Protein AF-A0A9E0WS95-F1 (afdb_monomer)

Foldseek 3Di:
DDPPVPPDCVVVPVVPPPPDDDDDDDDDDDDDDDDDDDDDPDPDQPDDDPLLLVLLLLLCVLLPLLLVQQLLLVVVLVVCCVVPVVLSVLLCVLCVVCSDSVNSSVQCSSVSSVQDPSVLSNLSSCLSNDPLNVLVSVQVSCVSNVHDRDDRDDDPVSVVSVVVLCPDPSNVSCVVCVVVSVVSSVVVSVVSVVVSVVVSVVVVVVVVVVVVVVVVVVVVVPDDDD

Nearest PDB structures (foldseek):
  7uzh-assembly1_g  TM=3.101E-01  e=1.687E+00  Rattus norvegicus
  6vq6-assembly1_h  TM=3.112E-01  e=2.985E+00  Rattus norvegicus
  6wlw-assembly1_5  TM=3.062E-01  e=2.846E+00  Homo sapiens
  9brb-assembly1_m  TM=3.084E-01  e=3.282E+00  Rattus norvegicus

Solvent-accessible surface area (backbone atoms only — not comparable to full-atom values): 13253 Å² total; per-residue (Å²): 136,79,86,78,74,79,60,65,68,66,83,63,52,72,79,76,66,86,83,72,90,79,81,86,80,89,80,88,86,80,92,78,90,81,85,85,77,78,86,69,76,73,75,75,75,83,80,72,52,72,69,32,41,52,27,15,33,41,32,42,59,34,63,38,52,39,55,71,56,33,47,54,52,51,53,51,39,55,56,32,41,79,74,40,52,74,60,20,57,53,46,47,65,59,40,49,73,65,56,35,57,62,52,44,37,72,65,48,17,63,54,44,43,71,76,34,57,57,69,38,25,44,52,49,19,53,48,24,67,30,78,59,24,46,52,51,40,52,50,51,53,39,39,64,71,74,39,81,88,67,88,84,85,71,53,75,68,45,50,49,52,51,52,52,40,55,74,31,71,46,33,43,53,48,63,72,41,43,66,59,52,52,50,54,50,49,50,51,52,52,56,48,52,52,51,47,49,55,52,39,55,54,51,49,54,50,52,53,51,52,51,53,53,52,53,55,50,56,59,61,73,69,60,78,88,127

Radius of gyration: 24.2 Å; Cα contacts (8 Å, |Δi|>4): 143; chains: 1; bounding box: 51×58×88 Å

Mean predicted aligned error: 11.02 Å

Secondary structure (DSSP, 8-state):
--S-SSS-THHHHTTS----PPPPPP---------------PPPP----HHHHHHHHHHHHHTTHHHHHHHHHHHHHHHHHTT-HHHHHHHHHHHHTTS-HHHHHHHHHHHHHHHS-HHHHHHHHHHHHSHHHHHHHHHHHHHHTT---PPP---HHHHHHHHHHHHSHHHHHHHHHHHHHHHHHHHHHHHHHHHHHHHHHHHHHHHHHHHHHHHHHHHHHTSPP-

Sequence (226 aa):
MTIQKFLPPFLFACMLTAAQAQTPTASTATPAVFDTPTAASAPAAPTYTAEHLAAAERIVYAMALPERFILPSKAMIKLSEERDADNAALMETVFNSYLEKKYTADKLTPYFASRFDLGTCRQIATFWEGPVGKKLVKAQINILNGGEPKPIMYTRKEKAILKQFETSPAGQAMLAALPDIEETFADYTSDTQKKMREVFLRELERHLKSKAAASATSAASSAPAQ

Structure (mmCIF, N/CA/C/O backbone):
data_AF-A0A9E0WS95-F1
#
_entry.id   AF-A0A9E0WS95-F1
#
loop_
_atom_site.group_PDB
_atom_site.id
_atom_site.type_symbol
_atom_site.label_atom_id
_atom_site.label_alt_id
_atom_site.label_comp_id
_atom_site.label_asym_id
_atom_site.label_entity_id
_atom_site.label_seq_id
_atom_site.pdbx_PDB_ins_code
_atom_site.Cartn_x
_atom_site.Cartn_y
_atom_site.Cartn_z
_atom_site.occupancy
_atom_site.B_iso_or_equiv
_atom_site.auth_seq_id
_atom_site.auth_comp_id
_atom_site.auth_asym_id
_atom_site.auth_atom_id
_atom_site.pdbx_PDB_model_num
ATOM 1 N N . MET A 1 1 ? 10.453 4.815 31.784 1.00 34.00 1 MET A N 1
ATOM 2 C CA . MET A 1 1 ? 9.712 3.807 30.990 1.00 34.00 1 MET A CA 1
ATOM 3 C C . MET A 1 1 ? 9.901 4.118 29.513 1.00 34.00 1 MET A C 1
ATOM 5 O O . MET A 1 1 ? 9.309 5.061 29.006 1.00 34.00 1 MET A O 1
ATOM 9 N N . THR A 1 2 ? 10.806 3.393 28.864 1.00 30.81 2 THR A N 1
ATOM 10 C CA . THR A 1 2 ? 11.279 3.645 27.497 1.00 30.81 2 THR A CA 1
ATOM 11 C C . THR A 1 2 ? 10.272 3.083 26.490 1.00 30.81 2 THR A C 1
ATOM 13 O O . THR A 1 2 ? 10.007 1.882 26.480 1.00 30.81 2 THR A O 1
ATOM 16 N N . ILE A 1 3 ? 9.687 3.946 25.652 1.00 39.41 3 ILE A N 1
ATOM 17 C CA . ILE A 1 3 ? 8.662 3.630 24.629 1.00 39.41 3 ILE A CA 1
ATOM 18 C C . ILE A 1 3 ? 9.336 2.999 23.390 1.00 39.41 3 ILE A C 1
ATOM 20 O O . ILE A 1 3 ? 9.070 3.349 22.251 1.00 39.41 3 ILE A O 1
ATOM 24 N N . GLN A 1 4 ? 10.264 2.071 23.620 1.00 33.75 4 GLN A N 1
ATOM 25 C CA . GLN A 1 4 ? 10.969 1.317 22.578 1.00 33.75 4 GLN A CA 1
ATOM 26 C C . GLN A 1 4 ? 10.338 -0.074 22.365 1.00 33.75 4 GLN A C 1
ATOM 28 O O . GLN A 1 4 ? 10.835 -0.866 21.578 1.00 33.75 4 GLN A O 1
ATOM 33 N N . LYS A 1 5 ? 9.230 -0.370 23.065 1.00 35.25 5 LYS A N 1
ATOM 34 C CA . LYS A 1 5 ? 8.499 -1.651 23.024 1.00 35.25 5 LYS A CA 1
ATOM 35 C C . LYS A 1 5 ? 7.150 -1.605 22.286 1.00 35.25 5 LYS A C 1
ATOM 37 O O . LYS A 1 5 ? 6.449 -2.606 22.281 1.00 35.25 5 LYS A O 1
ATOM 42 N N . PHE A 1 6 ? 6.761 -0.462 21.712 1.00 44.03 6 PHE A N 1
ATOM 43 C CA . PHE A 1 6 ? 5.413 -0.267 21.144 1.00 44.03 6 PHE A CA 1
ATOM 44 C C . PHE A 1 6 ? 5.354 -0.203 19.611 1.00 44.03 6 PHE A C 1
ATOM 46 O O . PHE A 1 6 ? 4.269 -0.068 19.057 1.00 44.03 6 PHE A O 1
ATOM 53 N N . LEU A 1 7 ? 6.485 -0.365 18.919 1.00 36.44 7 LEU A N 1
ATOM 54 C CA . LEU A 1 7 ? 6.459 -0.966 17.588 1.00 36.44 7 LEU A CA 1
ATOM 55 C C . LEU A 1 7 ? 6.899 -2.421 17.757 1.00 36.44 7 LEU A C 1
ATOM 57 O O . LEU A 1 7 ? 7.987 -2.635 18.301 1.00 36.44 7 LEU A O 1
ATOM 61 N N . PRO A 1 8 ? 6.109 -3.419 17.327 1.00 31.50 8 PRO A N 1
ATOM 62 C CA . PRO A 1 8 ? 6.639 -4.766 17.227 1.00 31.50 8 PRO A CA 1
ATOM 63 C C . PRO A 1 8 ? 7.890 -4.713 16.328 1.00 31.50 8 PRO A C 1
ATOM 65 O O . PRO A 1 8 ? 7.830 -4.111 15.250 1.00 31.50 8 PRO A O 1
ATOM 68 N N . PRO A 1 9 ? 9.023 -5.321 16.733 1.00 41.22 9 PRO A N 1
ATOM 69 C CA . PRO A 1 9 ? 10.254 -5.358 15.933 1.00 41.22 9 PRO A CA 1
ATOM 70 C C . PRO A 1 9 ? 10.049 -5.971 14.533 1.00 41.22 9 PRO A C 1
ATOM 72 O O . PRO A 1 9 ? 10.890 -5.801 13.655 1.00 41.22 9 PRO A O 1
ATOM 75 N N . PHE A 1 10 ? 8.896 -6.602 14.294 1.00 39.00 10 PHE A N 1
ATOM 76 C CA . PHE A 1 10 ? 8.454 -7.119 13.002 1.00 39.00 10 PHE A CA 1
ATOM 77 C C . PHE A 1 10 ? 8.290 -6.057 11.904 1.00 39.00 10 PHE A C 1
ATOM 79 O O . PHE A 1 10 ? 8.658 -6.333 10.768 1.00 39.00 10 PHE A O 1
ATOM 86 N N . LEU A 1 11 ? 7.849 -4.828 12.214 1.00 42.62 11 LEU A N 1
ATOM 87 C CA . LEU A 1 11 ? 7.709 -3.783 11.181 1.00 42.62 11 LEU A CA 1
ATOM 88 C C . LEU A 1 11 ? 9.058 -3.238 10.681 1.00 42.62 11 LEU A C 1
ATOM 90 O O . LEU A 1 11 ? 9.112 -2.603 9.631 1.00 42.62 11 LEU A O 1
ATOM 94 N N . PHE A 1 12 ? 10.144 -3.477 11.423 1.00 42.06 12 PHE A N 1
ATOM 95 C CA . PHE A 1 12 ? 11.493 -3.040 11.055 1.00 42.06 12 PHE A CA 1
ATOM 96 C C . PHE A 1 12 ? 12.351 -4.183 10.491 1.00 42.06 12 PHE A C 1
ATOM 98 O O . PHE A 1 12 ? 13.241 -3.936 9.681 1.00 42.06 12 PHE A O 1
ATOM 105 N N . ALA A 1 13 ? 12.077 -5.434 10.877 1.00 32.94 13 ALA A N 1
ATOM 106 C CA . ALA A 1 13 ? 12.892 -6.581 10.486 1.00 32.94 13 ALA A CA 1
ATOM 107 C C . ALA A 1 13 ? 12.687 -7.024 9.025 1.00 32.94 13 ALA A C 1
ATOM 109 O O . ALA A 1 13 ? 13.647 -7.458 8.404 1.00 32.94 13 ALA A O 1
ATOM 110 N N . CYS A 1 14 ? 11.501 -6.873 8.426 1.00 35.28 14 CYS A N 1
ATOM 111 C CA . CYS A 1 14 ? 11.269 -7.359 7.054 1.00 35.28 14 CYS A CA 1
ATOM 112 C C . CYS A 1 14 ? 11.891 -6.487 5.945 1.00 35.28 14 CYS A C 1
ATOM 114 O O . CYS A 1 14 ? 12.016 -6.945 4.814 1.00 35.28 14 CYS A O 1
ATOM 116 N N . MET A 1 15 ? 12.326 -5.258 6.243 1.00 37.84 15 MET A N 1
ATOM 117 C CA . MET A 1 15 ? 12.954 -4.372 5.246 1.00 37.84 15 MET A CA 1
ATOM 118 C C . MET A 1 15 ? 14.465 -4.593 5.083 1.00 37.84 15 MET A C 1
ATOM 120 O O . MET A 1 15 ? 15.040 -4.097 4.118 1.00 37.84 15 MET A O 1
ATOM 124 N N . LEU A 1 16 ? 15.124 -5.319 5.998 1.00 36.88 16 LEU A N 1
ATOM 125 C CA . LEU A 1 16 ? 16.589 -5.454 5.997 1.00 36.88 16 LEU A CA 1
ATOM 126 C C . LEU A 1 16 ? 17.102 -6.870 5.685 1.00 36.88 16 LEU A C 1
ATOM 128 O O . LEU A 1 16 ? 18.311 -7.075 5.624 1.00 36.88 16 LEU A O 1
ATOM 132 N N . THR A 1 17 ? 16.213 -7.833 5.433 1.00 32.56 17 THR A N 1
ATOM 133 C CA . THR A 1 17 ? 16.576 -9.250 5.215 1.00 32.56 17 THR A CA 1
ATOM 134 C C . THR A 1 17 ? 16.262 -9.769 3.809 1.00 32.56 17 THR A C 1
ATOM 136 O O . THR A 1 17 ? 16.210 -10.974 3.599 1.00 32.56 17 THR A O 1
ATOM 139 N N . ALA A 1 18 ? 16.097 -8.893 2.814 1.00 34.94 18 ALA A N 1
ATOM 140 C CA . ALA A 1 18 ? 15.897 -9.290 1.411 1.00 34.94 18 ALA A CA 1
ATOM 141 C C . ALA A 1 18 ? 17.209 -9.350 0.595 1.00 34.94 18 ALA A C 1
ATOM 143 O O . ALA A 1 18 ? 17.214 -9.116 -0.611 1.00 34.94 18 ALA A O 1
ATOM 144 N N . ALA A 1 19 ? 18.339 -9.648 1.246 1.00 37.78 19 ALA A N 1
ATOM 145 C CA . ALA A 1 19 ? 19.638 -9.817 0.593 1.00 37.78 19 ALA A CA 1
ATOM 146 C C . ALA A 1 19 ? 20.402 -11.036 1.136 1.00 37.78 19 ALA A C 1
ATOM 148 O O . ALA A 1 19 ? 21.581 -10.948 1.460 1.00 37.78 19 ALA A O 1
ATOM 149 N N . GLN A 1 20 ? 19.743 -12.192 1.232 1.00 35.66 20 GLN A N 1
ATOM 150 C CA . GLN A 1 20 ? 20.443 -13.477 1.268 1.00 35.66 20 GLN A CA 1
ATOM 151 C C . GLN A 1 20 ? 19.762 -14.459 0.319 1.00 35.66 20 GLN A C 1
ATOM 153 O O . GLN A 1 20 ? 18.613 -14.851 0.499 1.00 35.66 20 GLN A O 1
ATOM 158 N N . ALA A 1 21 ? 20.503 -14.810 -0.730 1.00 37.69 21 ALA A N 1
ATOM 159 C CA . ALA A 1 21 ? 20.167 -15.844 -1.687 1.00 37.69 21 ALA A CA 1
ATOM 160 C C . ALA A 1 21 ? 19.967 -17.186 -0.967 1.00 37.69 21 ALA A C 1
ATOM 162 O O . ALA A 1 21 ? 20.874 -17.662 -0.286 1.00 37.69 21 ALA A O 1
ATOM 163 N N . GLN A 1 22 ? 18.798 -17.801 -1.141 1.00 35.94 22 GLN A N 1
ATOM 164 C CA . GLN A 1 22 ? 18.574 -19.198 -0.783 1.00 35.94 22 GLN A CA 1
ATOM 165 C C . GLN A 1 22 ? 18.702 -20.057 -2.041 1.00 35.94 22 GLN A C 1
ATOM 167 O O . GLN A 1 22 ? 17.974 -19.891 -3.019 1.00 35.94 22 GLN A O 1
ATOM 172 N N . THR A 1 23 ? 19.676 -20.958 -2.009 1.00 31.28 23 THR A N 1
ATOM 173 C CA . THR A 1 23 ? 19.853 -22.064 -2.947 1.00 31.28 23 THR A CA 1
ATOM 174 C C . THR A 1 23 ? 18.792 -23.142 -2.683 1.00 31.28 23 THR A C 1
ATOM 176 O O . THR A 1 23 ? 18.595 -23.521 -1.528 1.00 31.28 23 THR A O 1
ATOM 179 N N . PRO A 1 24 ? 18.110 -23.675 -3.712 1.00 37.25 24 PRO A N 1
ATOM 180 C CA . PRO A 1 24 ? 17.146 -24.753 -3.526 1.00 37.25 24 PRO A CA 1
ATOM 181 C C . PRO A 1 24 ? 17.854 -26.110 -3.407 1.00 37.25 24 PRO A C 1
ATOM 183 O O . PRO A 1 24 ? 18.588 -26.525 -4.304 1.00 37.25 24 PRO A O 1
ATOM 186 N N . THR A 1 25 ? 17.600 -26.829 -2.314 1.00 32.88 25 THR A N 1
ATOM 187 C CA . THR A 1 25 ? 17.869 -28.266 -2.194 1.00 32.88 25 THR A CA 1
ATOM 188 C C . THR A 1 25 ? 16.681 -29.057 -2.739 1.00 32.88 25 THR A C 1
ATOM 190 O O . THR A 1 25 ? 15.539 -28.887 -2.316 1.00 32.88 25 THR A O 1
ATOM 193 N N . ALA A 1 26 ? 16.967 -29.921 -3.711 1.00 39.03 26 ALA A N 1
ATOM 194 C CA . ALA A 1 26 ? 16.016 -30.844 -4.314 1.00 39.03 26 ALA A CA 1
ATOM 195 C C . ALA A 1 26 ? 15.538 -31.894 -3.295 1.00 39.03 26 ALA A C 1
ATOM 197 O O . ALA A 1 26 ? 16.349 -32.463 -2.564 1.00 39.03 26 ALA A O 1
ATOM 198 N N . SER A 1 27 ? 14.233 -32.176 -3.284 1.00 42.84 27 SER A N 1
ATOM 199 C CA . SER A 1 27 ? 13.644 -33.294 -2.544 1.00 42.84 27 SER A CA 1
ATOM 200 C C . SER A 1 27 ? 12.950 -34.245 -3.519 1.00 42.84 27 SER A C 1
ATOM 202 O O . SER A 1 27 ? 12.175 -33.828 -4.381 1.00 42.84 27 SER A O 1
ATOM 204 N N . THR A 1 28 ? 13.314 -35.518 -3.413 1.00 36.56 28 THR A N 1
ATOM 205 C CA . THR A 1 28 ? 12.984 -36.622 -4.316 1.00 36.56 28 THR A CA 1
ATOM 206 C C . THR A 1 28 ? 11.544 -37.099 -4.110 1.00 36.56 28 THR A C 1
ATOM 208 O O . THR A 1 28 ? 11.141 -37.413 -2.992 1.00 36.56 28 THR A O 1
ATOM 211 N N . ALA A 1 29 ? 10.775 -37.187 -5.198 1.00 36.84 29 ALA A N 1
ATOM 212 C CA . ALA A 1 29 ? 9.405 -37.695 -5.211 1.00 36.84 29 ALA A CA 1
ATOM 213 C C . ALA A 1 29 ? 9.347 -39.233 -5.134 1.00 36.84 29 ALA A C 1
ATOM 215 O O . ALA A 1 29 ? 10.149 -39.926 -5.756 1.00 36.84 29 ALA A O 1
ATOM 216 N N . THR A 1 30 ? 8.338 -39.756 -4.431 1.00 38.56 30 THR A N 1
ATOM 217 C CA . THR A 1 30 ? 7.886 -41.160 -4.491 1.00 38.56 30 THR A CA 1
ATOM 218 C C . THR A 1 30 ? 6.412 -41.158 -4.919 1.00 38.56 30 THR A C 1
ATOM 220 O O . THR A 1 30 ? 5.663 -40.332 -4.392 1.00 38.56 30 THR A O 1
ATOM 223 N N . PRO A 1 31 ? 5.956 -42.018 -5.851 1.00 47.62 31 PRO A N 1
ATOM 224 C CA . PRO A 1 31 ? 4.563 -42.033 -6.273 1.00 47.62 31 PRO A CA 1
ATOM 225 C C . PRO A 1 31 ? 3.745 -42.992 -5.400 1.00 47.62 31 PRO A C 1
ATOM 227 O O . PRO A 1 31 ? 4.131 -44.143 -5.200 1.00 47.62 31 PRO A O 1
ATOM 230 N N . ALA A 1 32 ? 2.581 -42.543 -4.938 1.00 37.84 32 ALA A N 1
ATOM 231 C CA . ALA A 1 32 ? 1.529 -43.420 -4.445 1.00 37.84 32 ALA A CA 1
ATOM 232 C C . ALA A 1 32 ? 0.198 -43.002 -5.081 1.00 37.84 32 ALA A C 1
ATOM 234 O O . ALA A 1 32 ? -0.260 -41.871 -4.932 1.00 37.84 32 ALA A O 1
ATOM 235 N N . VAL A 1 33 ? -0.376 -43.935 -5.834 1.00 45.06 33 VAL A N 1
ATOM 236 C CA . VAL A 1 33 ? -1.758 -43.938 -6.318 1.00 45.06 33 VAL A CA 1
ATOM 237 C C . VAL A 1 33 ? -2.635 -44.420 -5.163 1.00 45.06 33 VAL A C 1
ATOM 239 O O . VAL A 1 33 ? -2.268 -45.424 -4.565 1.00 45.06 33 VAL A O 1
ATOM 242 N N . PHE A 1 34 ? -3.747 -43.742 -4.858 1.00 36.59 34 PHE A N 1
ATOM 243 C CA . PHE A 1 34 ? -5.079 -44.349 -4.678 1.00 36.59 34 PHE A CA 1
ATOM 244 C C . PHE A 1 34 ? -6.149 -43.308 -4.285 1.00 36.59 34 PHE A C 1
ATOM 246 O O . PHE A 1 34 ? -5.921 -42.434 -3.456 1.00 36.59 34 PHE A O 1
ATOM 253 N N . ASP A 1 35 ? -7.308 -43.499 -4.917 1.00 35.72 35 ASP A N 1
ATOM 254 C CA . ASP A 1 35 ? -8.683 -43.091 -4.610 1.00 35.72 35 ASP A CA 1
ATOM 255 C C . ASP A 1 35 ? -9.122 -41.619 -4.526 1.00 35.72 35 ASP A C 1
ATOM 257 O O . ASP A 1 35 ? -8.664 -40.779 -3.757 1.00 35.72 35 ASP A O 1
ATOM 261 N N . THR A 1 36 ? -10.140 -41.364 -5.347 1.00 44.91 36 THR A N 1
ATOM 262 C CA . THR A 1 36 ? -10.935 -40.148 -5.483 1.00 44.91 36 T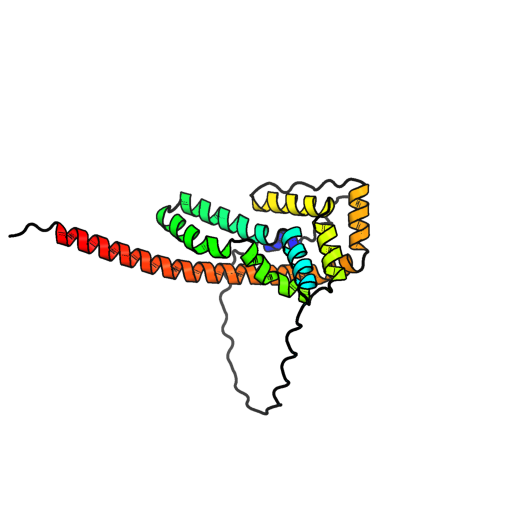HR A CA 1
ATOM 263 C C . THR A 1 36 ? -11.826 -39.936 -4.258 1.00 44.91 36 THR A C 1
ATOM 265 O O . THR A 1 36 ? -12.474 -40.873 -3.792 1.00 44.91 36 THR A O 1
ATOM 268 N N . PRO A 1 37 ? -12.024 -38.673 -3.856 1.00 41.03 37 PRO A N 1
ATOM 269 C CA . PRO A 1 37 ? -13.376 -38.225 -3.568 1.00 41.03 37 PRO A CA 1
ATOM 270 C C . PRO A 1 37 ? -13.717 -36.987 -4.397 1.00 41.03 37 PRO A C 1
ATOM 272 O O . PRO A 1 37 ? -12.988 -35.999 -4.430 1.00 41.03 37 PRO A O 1
ATOM 275 N N . THR A 1 38 ? -14.849 -37.107 -5.083 1.00 39.00 38 THR A N 1
ATOM 276 C CA . THR A 1 38 ? -15.840 -36.078 -5.406 1.00 39.00 38 THR A CA 1
ATOM 277 C C . THR A 1 38 ? -15.385 -34.636 -5.190 1.00 39.00 38 THR A C 1
ATOM 279 O O . THR A 1 38 ? -15.222 -34.190 -4.056 1.00 39.00 38 THR A O 1
ATOM 282 N N . ALA A 1 39 ? -15.268 -33.892 -6.294 1.00 42.50 39 ALA A N 1
ATOM 283 C CA . ALA A 1 39 ? -15.116 -32.445 -6.300 1.00 42.50 39 ALA A CA 1
ATOM 284 C C . ALA A 1 39 ? -16.232 -31.801 -5.462 1.00 42.50 39 ALA A C 1
ATOM 286 O O . ALA A 1 39 ? -17.347 -31.582 -5.936 1.00 42.50 39 ALA A O 1
ATOM 287 N N . ALA A 1 40 ? -15.928 -31.517 -4.196 1.00 40.78 40 ALA A N 1
ATOM 288 C CA . ALA A 1 40 ? -16.680 -30.564 -3.413 1.00 40.78 40 ALA A CA 1
ATOM 289 C C . ALA A 1 40 ? -16.616 -29.250 -4.189 1.00 40.78 40 ALA A C 1
ATOM 291 O O . ALA A 1 40 ? -15.523 -28.739 -4.448 1.00 40.78 40 ALA A O 1
ATOM 292 N N . SER A 1 41 ? -17.775 -28.752 -4.626 1.00 42.06 41 SER A N 1
ATOM 293 C CA . SER A 1 41 ? -17.898 -27.408 -5.175 1.00 42.06 41 SER A CA 1
ATOM 294 C C . SER A 1 41 ? -17.100 -26.466 -4.290 1.00 42.06 41 SER A C 1
ATOM 296 O O . SER A 1 41 ? -17.393 -26.342 -3.099 1.00 42.06 41 SER A O 1
ATOM 298 N N . ALA A 1 42 ? -16.070 -25.847 -4.870 1.00 44.75 42 ALA A N 1
ATOM 299 C CA . ALA A 1 42 ? -15.352 -24.771 -4.219 1.00 44.75 42 ALA A CA 1
ATOM 300 C C . ALA A 1 42 ? -16.402 -23.801 -3.652 1.00 44.75 42 ALA A C 1
ATOM 302 O O . ALA A 1 42 ? -17.335 -23.452 -4.388 1.00 44.75 42 ALA A O 1
ATOM 303 N N . PRO A 1 43 ? -16.324 -23.421 -2.364 1.00 43.88 43 PRO A N 1
ATOM 304 C CA . PRO A 1 43 ? -17.253 -22.452 -1.808 1.00 43.88 43 PRO A CA 1
ATOM 305 C C . PRO A 1 43 ? -17.230 -21.228 -2.719 1.00 43.88 43 PRO A C 1
ATOM 307 O O . PRO A 1 43 ? -16.156 -20.706 -3.030 1.00 43.88 43 PRO A O 1
ATOM 310 N N . ALA A 1 44 ? -18.407 -20.841 -3.218 1.00 51.25 44 ALA A N 1
ATOM 311 C CA . ALA A 1 44 ? -18.555 -19.675 -4.073 1.00 51.25 44 ALA A CA 1
ATOM 312 C C . ALA A 1 44 ? -17.809 -18.513 -3.416 1.00 51.25 44 ALA A C 1
ATOM 314 O O . ALA A 1 44 ? -18.014 -18.250 -2.227 1.00 51.25 44 ALA A O 1
ATOM 315 N N . ALA A 1 45 ? -16.898 -17.883 -4.166 1.00 57.12 45 ALA A N 1
ATOM 316 C CA . ALA A 1 45 ? -16.086 -16.797 -3.645 1.00 57.12 45 ALA A CA 1
ATOM 317 C C . ALA A 1 45 ? -17.013 -15.790 -2.940 1.00 57.12 45 ALA A C 1
ATOM 319 O O . ALA A 1 45 ? -18.010 -15.376 -3.548 1.00 57.12 45 ALA A O 1
ATOM 320 N N . PRO A 1 46 ? -16.752 -15.438 -1.667 1.00 62.50 46 PRO A N 1
ATOM 321 C CA . PRO A 1 46 ? -17.599 -14.509 -0.935 1.00 62.50 46 PRO A CA 1
ATOM 322 C C . PRO A 1 46 ? -17.738 -13.231 -1.759 1.00 62.50 46 PRO A C 1
ATOM 324 O O . PRO A 1 46 ? -16.766 -12.533 -2.041 1.00 62.50 46 PRO A O 1
ATOM 327 N N . THR A 1 47 ? -18.956 -12.969 -2.226 1.00 82.50 47 THR A N 1
ATOM 328 C CA . THR A 1 47 ? -19.235 -11.790 -3.041 1.00 82.50 47 THR A CA 1
ATOM 329 C C . THR A 1 47 ? -19.409 -10.619 -2.084 1.00 82.50 47 THR A C 1
ATOM 331 O O . THR A 1 47 ? -20.453 -10.470 -1.454 1.00 82.50 47 THR A O 1
ATOM 334 N N . TYR A 1 48 ? -18.354 -9.826 -1.909 1.00 92.44 48 TYR A N 1
ATOM 335 C CA . TYR A 1 48 ? -18.384 -8.644 -1.050 1.00 92.44 48 TYR A CA 1
ATOM 336 C C . TYR A 1 48 ? -19.254 -7.545 -1.663 1.00 92.44 48 TYR A C 1
ATOM 338 O O . TYR A 1 48 ? -19.245 -7.329 -2.876 1.00 92.44 48 TYR A O 1
ATOM 346 N N . THR A 1 49 ? -19.987 -6.812 -0.824 1.00 96.06 49 THR A N 1
ATOM 347 C CA . THR A 1 49 ? -20.718 -5.627 -1.286 1.00 96.06 49 THR A CA 1
ATOM 348 C C . THR A 1 49 ? -19.733 -4.530 -1.698 1.00 96.06 49 THR A C 1
ATOM 350 O O . THR A 1 49 ? -18.618 -4.449 -1.177 1.00 96.06 49 THR A O 1
ATOM 353 N N . ALA A 1 50 ? -20.152 -3.634 -2.596 1.00 96.38 50 ALA A N 1
ATOM 354 C CA . ALA A 1 50 ? -19.328 -2.490 -2.998 1.00 96.38 50 ALA A CA 1
ATOM 355 C C . ALA A 1 50 ? -18.911 -1.619 -1.796 1.00 96.38 50 ALA A C 1
ATOM 357 O O . ALA A 1 50 ? -17.797 -1.110 -1.742 1.00 96.38 50 ALA A O 1
ATOM 358 N N . GLU A 1 51 ? -19.788 -1.495 -0.798 1.00 97.38 51 GLU A N 1
ATOM 359 C CA . GLU A 1 51 ? -19.526 -0.757 0.439 1.00 97.38 51 GLU A CA 1
ATOM 360 C C . GLU A 1 51 ? -18.442 -1.422 1.302 1.00 97.38 51 GLU A C 1
ATOM 362 O O . GLU A 1 51 ? -17.613 -0.731 1.897 1.00 97.38 51 GLU A O 1
ATOM 367 N N . HIS A 1 52 ? -18.418 -2.758 1.351 1.00 98.06 52 HIS A N 1
ATOM 368 C CA . HIS A 1 52 ? -17.394 -3.518 2.069 1.00 98.06 52 HIS A CA 1
ATOM 369 C C . HIS A 1 52 ? -16.039 -3.423 1.375 1.00 98.06 52 HIS A C 1
ATOM 371 O O . HIS A 1 52 ? -15.049 -3.113 2.036 1.00 98.06 52 HIS A O 1
ATOM 377 N N . LEU A 1 53 ? -16.006 -3.569 0.049 1.00 97.75 53 LEU A N 1
ATOM 378 C CA . LEU A 1 53 ? -14.786 -3.366 -0.734 1.00 97.75 53 LEU A CA 1
ATOM 379 C C . LEU A 1 53 ? -14.247 -1.940 -0.577 1.00 97.75 53 LEU A C 1
ATOM 381 O O . LEU A 1 53 ? -13.064 -1.774 -0.306 1.00 97.75 53 LEU A O 1
ATOM 385 N N . ALA A 1 54 ? -15.105 -0.919 -0.630 1.00 98.12 54 ALA A N 1
ATOM 386 C CA . ALA A 1 54 ? -14.689 0.466 -0.411 1.00 98.12 54 ALA A CA 1
ATOM 387 C C . ALA A 1 54 ? -14.141 0.697 1.010 1.00 98.12 54 ALA A C 1
ATOM 389 O O . ALA A 1 54 ? -13.173 1.433 1.202 1.00 98.12 54 ALA A O 1
ATOM 390 N N . ALA A 1 55 ? -14.732 0.069 2.033 1.00 98.31 55 ALA A N 1
ATOM 391 C CA . ALA A 1 55 ? -14.219 0.154 3.399 1.00 98.31 55 ALA A CA 1
ATOM 392 C C . ALA A 1 55 ? -12.862 -0.553 3.559 1.00 98.31 55 ALA A C 1
ATOM 394 O O . ALA A 1 55 ? -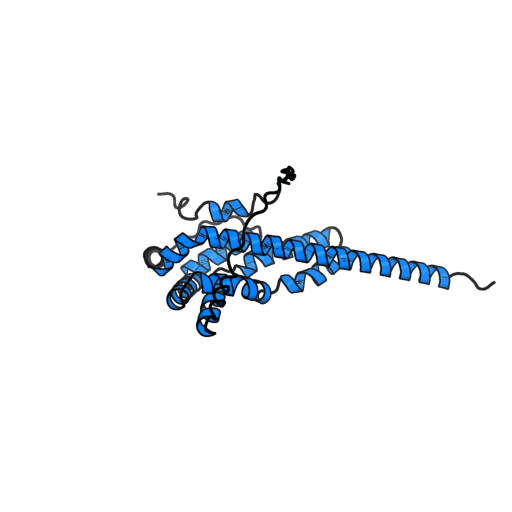11.992 -0.035 4.256 1.00 98.31 55 ALA A O 1
ATOM 395 N N . ALA A 1 56 ? -12.669 -1.703 2.913 1.00 98.44 56 ALA A N 1
ATOM 396 C CA . ALA A 1 56 ? -11.404 -2.433 2.899 1.00 98.44 56 ALA A CA 1
ATOM 397 C C . ALA A 1 56 ? -10.308 -1.668 2.134 1.00 98.44 56 ALA A C 1
ATOM 399 O O . ALA A 1 56 ? -9.192 -1.525 2.631 1.00 98.44 56 ALA A O 1
ATOM 400 N N . GLU A 1 57 ? -10.640 -1.090 0.980 1.00 98.50 57 GLU A N 1
ATOM 401 C CA . GLU A 1 57 ? -9.741 -0.251 0.181 1.00 98.50 57 GLU A CA 1
ATOM 402 C C . GLU A 1 57 ? -9.251 0.965 0.981 1.00 98.50 57 GLU A C 1
ATOM 404 O O . GLU A 1 57 ? -8.065 1.306 0.963 1.00 98.50 57 GLU A O 1
ATOM 409 N N . ARG A 1 58 ? -10.135 1.583 1.777 1.00 98.44 58 ARG A N 1
ATOM 410 C CA . ARG A 1 58 ? -9.742 2.667 2.687 1.00 98.44 58 ARG A CA 1
ATOM 411 C C . ARG A 1 58 ? -8.673 2.244 3.686 1.00 98.44 58 ARG A C 1
ATOM 413 O O . ARG A 1 58 ? -7.803 3.055 3.973 1.00 98.44 58 ARG A O 1
ATOM 420 N N . ILE A 1 59 ? -8.683 1.006 4.188 1.00 98.38 59 ILE A N 1
ATOM 421 C CA . ILE A 1 59 ? -7.610 0.510 5.068 1.00 98.38 59 ILE A CA 1
ATOM 422 C C . ILE A 1 59 ? -6.282 0.482 4.310 1.00 98.38 59 ILE A C 1
ATOM 424 O O . ILE A 1 59 ? -5.287 1.003 4.815 1.00 98.38 59 ILE A O 1
ATOM 428 N N . VAL A 1 60 ? -6.277 -0.065 3.086 1.00 98.25 60 VAL A N 1
ATOM 429 C CA . VAL A 1 60 ? -5.076 -0.160 2.238 1.00 98.25 60 VAL A CA 1
ATOM 430 C C . VAL A 1 60 ? -4.429 1.213 2.054 1.00 98.25 60 VAL A C 1
ATOM 432 O O . VAL A 1 60 ? -3.219 1.364 2.250 1.00 98.25 60 VAL A O 1
ATOM 435 N N . TYR A 1 61 ? -5.235 2.229 1.736 1.00 98.25 61 TYR A N 1
ATOM 436 C CA . TYR A 1 61 ? -4.748 3.599 1.588 1.00 98.25 61 TYR A CA 1
ATOM 437 C C . TYR A 1 61 ? -4.382 4.262 2.914 1.00 98.25 61 TYR A C 1
ATOM 439 O O . TYR A 1 61 ? -3.351 4.928 2.998 1.00 98.25 61 TYR A O 1
ATOM 447 N N . ALA A 1 62 ? -5.188 4.085 3.959 1.00 97.56 62 ALA A N 1
ATOM 448 C CA . ALA A 1 62 ? -4.951 4.715 5.252 1.00 97.56 62 ALA A CA 1
ATOM 449 C C . ALA A 1 62 ? -3.679 4.193 5.932 1.00 97.56 62 ALA A C 1
ATOM 451 O O . ALA A 1 62 ? -3.039 4.940 6.662 1.00 97.56 62 ALA A O 1
ATOM 452 N N . MET A 1 63 ? -3.286 2.946 5.663 1.00 97.00 63 MET A N 1
ATOM 453 C CA . MET A 1 63 ? -2.017 2.357 6.106 1.00 97.00 63 MET A CA 1
ATOM 454 C C . MET A 1 63 ? -0.836 2.663 5.174 1.00 97.00 63 MET A C 1
ATOM 456 O O . MET A 1 63 ? 0.277 2.216 5.442 1.00 97.00 63 MET A O 1
ATOM 460 N N . ALA A 1 64 ? -1.065 3.400 4.083 1.00 97.12 64 ALA A N 1
ATOM 461 C CA . ALA A 1 64 ? -0.065 3.723 3.068 1.00 97.12 64 ALA A CA 1
ATOM 462 C C . ALA A 1 64 ? 0.669 2.489 2.504 1.00 97.12 64 ALA A C 1
ATOM 464 O O . ALA A 1 64 ? 1.868 2.535 2.212 1.00 97.12 64 ALA A O 1
ATOM 465 N N . LEU A 1 65 ? -0.043 1.363 2.349 1.00 96.38 65 LEU A N 1
ATOM 466 C CA . LEU A 1 65 ? 0.533 0.150 1.759 1.00 96.38 65 LEU A CA 1
ATOM 467 C C . LEU A 1 65 ? 1.036 0.371 0.322 1.00 96.38 65 LEU A C 1
ATOM 469 O O . LEU A 1 65 ? 2.116 -0.129 0.005 1.00 96.38 65 LEU A O 1
ATOM 473 N N . PRO A 1 66 ? 0.357 1.158 -0.540 1.00 97.12 66 PRO A N 1
ATOM 474 C CA . PRO A 1 66 ? 0.917 1.504 -1.840 1.00 97.12 66 PRO A CA 1
ATOM 475 C C . PRO A 1 66 ? 2.262 2.228 -1.731 1.00 97.12 66 PRO A C 1
ATOM 477 O O . PRO A 1 66 ? 3.213 1.865 -2.415 1.00 97.12 66 PRO A O 1
ATOM 480 N N . GLU A 1 67 ? 2.394 3.217 -0.845 1.00 96.75 67 GLU A N 1
ATOM 481 C CA . GLU A 1 67 ? 3.637 3.971 -0.654 1.00 96.75 67 GLU A CA 1
ATOM 482 C C . GLU A 1 67 ? 4.787 3.085 -0.162 1.00 96.75 67 GLU A C 1
ATOM 484 O O . GLU A 1 67 ? 5.926 3.287 -0.589 1.00 96.75 67 GLU A O 1
ATOM 489 N N . ARG A 1 68 ? 4.495 2.074 0.669 1.00 94.38 68 ARG A N 1
ATOM 490 C CA . ARG A 1 68 ? 5.482 1.075 1.118 1.00 94.38 68 ARG A CA 1
ATOM 491 C C . ARG A 1 68 ? 6.128 0.312 -0.038 1.00 94.38 68 ARG A C 1
ATOM 493 O O . ARG A 1 68 ? 7.276 -0.097 0.094 1.00 94.38 68 ARG A O 1
ATOM 500 N N . PHE A 1 69 ? 5.419 0.141 -1.151 1.00 94.75 69 PHE A N 1
ATOM 501 C CA . PHE A 1 69 ? 5.941 -0.506 -2.355 1.00 94.75 69 PHE A CA 1
ATOM 502 C C . PHE A 1 69 ? 6.505 0.499 -3.372 1.00 94.75 69 PHE A C 1
ATOM 504 O O . PHE A 1 69 ? 7.576 0.296 -3.950 1.00 94.75 69 PHE A O 1
ATOM 511 N N . ILE A 1 70 ? 5.795 1.610 -3.578 1.00 95.56 70 ILE A N 1
ATOM 512 C CA . ILE A 1 70 ? 6.103 2.593 -4.617 1.00 95.56 70 ILE A CA 1
ATOM 513 C C . ILE A 1 70 ? 7.390 3.356 -4.306 1.00 95.56 70 ILE A C 1
ATOM 515 O O . ILE A 1 70 ? 8.213 3.538 -5.203 1.00 95.56 70 ILE A O 1
ATOM 519 N N . LEU A 1 71 ? 7.582 3.813 -3.063 1.00 94.38 71 LEU A N 1
ATOM 520 C CA . LEU A 1 71 ? 8.718 4.676 -2.725 1.00 94.38 71 LEU A CA 1
ATOM 521 C C . LEU A 1 71 ? 10.072 3.966 -2.903 1.00 94.38 71 LEU A C 1
ATOM 523 O O . LEU A 1 71 ? 10.912 4.523 -3.614 1.00 94.38 71 LEU A O 1
ATOM 527 N N . PRO A 1 72 ? 10.290 2.739 -2.381 1.00 92.31 72 PRO A N 1
ATOM 528 C CA . PRO A 1 72 ? 11.539 2.017 -2.630 1.00 92.31 72 PRO A CA 1
ATOM 529 C C . PRO A 1 72 ? 11.779 1.742 -4.118 1.00 92.31 72 PRO A C 1
ATOM 531 O O . PRO A 1 72 ? 12.897 1.895 -4.606 1.00 92.31 72 PRO A O 1
ATOM 534 N N . SER A 1 73 ? 10.723 1.399 -4.863 1.00 93.06 73 SER A N 1
ATOM 535 C CA . SER A 1 73 ? 10.821 1.123 -6.301 1.00 93.06 73 SER A CA 1
ATOM 536 C C . SER A 1 73 ? 11.237 2.365 -7.096 1.00 93.06 73 SER A C 1
ATOM 538 O O . SER A 1 73 ? 12.113 2.284 -7.953 1.00 93.06 73 SER A O 1
ATOM 540 N N . LYS A 1 74 ? 10.678 3.540 -6.771 1.00 93.88 74 LYS A N 1
ATOM 541 C CA . LYS A 1 74 ? 11.086 4.815 -7.382 1.00 93.88 74 LYS A CA 1
ATOM 542 C C . LYS A 1 74 ? 12.515 5.209 -7.016 1.00 93.88 74 LYS A C 1
ATOM 544 O O . LYS A 1 74 ? 13.244 5.691 -7.877 1.00 93.88 74 LYS A O 1
ATOM 549 N N . ALA A 1 75 ? 12.933 4.981 -5.772 1.00 92.12 75 ALA A N 1
ATOM 550 C CA . ALA A 1 75 ? 14.317 5.217 -5.366 1.00 92.12 75 ALA A CA 1
ATOM 551 C C . ALA A 1 75 ? 15.300 4.333 -6.157 1.00 92.12 75 ALA A C 1
ATOM 553 O O . ALA A 1 75 ? 16.359 4.802 -6.565 1.00 92.12 75 ALA A O 1
ATOM 554 N N . MET A 1 76 ? 14.925 3.080 -6.435 1.00 90.56 76 MET A N 1
ATOM 555 C CA . MET A 1 76 ? 15.721 2.163 -7.254 1.00 90.56 76 MET A CA 1
ATOM 556 C C . MET A 1 76 ? 15.811 2.599 -8.726 1.00 90.56 76 MET A C 1
ATOM 558 O O . MET A 1 76 ? 16.890 2.515 -9.314 1.00 90.56 76 MET A O 1
ATOM 562 N N . ILE A 1 77 ? 14.710 3.081 -9.318 1.00 92.25 77 ILE A N 1
ATOM 563 C CA . ILE A 1 77 ? 14.713 3.642 -10.681 1.00 92.25 77 ILE A CA 1
ATOM 564 C C . ILE A 1 77 ? 15.658 4.844 -10.741 1.00 92.25 77 ILE A C 1
ATOM 566 O O . ILE A 1 77 ? 16.566 4.856 -11.565 1.00 92.25 77 ILE A O 1
ATOM 570 N N . LYS A 1 78 ? 15.535 5.787 -9.799 1.00 92.62 78 LYS A N 1
ATOM 571 C CA . LYS A 1 78 ? 16.418 6.958 -9.717 1.00 92.62 78 LYS A CA 1
ATOM 572 C C . LYS A 1 78 ? 17.898 6.573 -9.585 1.00 92.62 78 LYS A C 1
ATOM 574 O O . LYS A 1 78 ? 18.749 7.135 -10.260 1.00 92.62 78 LYS A O 1
ATOM 579 N N . LEU A 1 79 ? 18.216 5.576 -8.757 1.00 90.31 79 LEU A N 1
ATOM 580 C CA . LEU A 1 79 ? 19.586 5.059 -8.649 1.00 90.31 79 LEU A CA 1
ATOM 581 C C . LEU A 1 79 ? 20.072 4.423 -9.963 1.00 90.31 79 LEU A C 1
ATOM 583 O O . LEU A 1 79 ? 21.267 4.432 -10.253 1.00 90.31 79 LEU A O 1
ATOM 587 N N . SER A 1 80 ? 19.162 3.847 -10.747 1.00 90.56 80 SER A N 1
ATOM 588 C CA . SER A 1 80 ? 19.486 3.294 -12.061 1.00 90.56 80 SER A CA 1
ATOM 589 C C . SER A 1 80 ? 19.766 4.405 -13.073 1.00 90.56 80 SER A C 1
ATOM 591 O O . SER A 1 80 ? 20.689 4.244 -13.860 1.00 90.56 80 SER A O 1
ATOM 593 N N . GLU A 1 81 ? 19.067 5.546 -13.019 1.00 92.94 81 GLU A N 1
ATOM 594 C CA . GLU A 1 81 ? 19.334 6.710 -13.890 1.00 92.94 81 GLU A CA 1
ATOM 595 C C . GLU A 1 81 ? 20.771 7.220 -13.740 1.00 92.94 81 GLU A C 1
ATOM 597 O O . GLU A 1 81 ? 21.423 7.549 -14.728 1.00 92.94 81 GLU A O 1
ATOM 602 N N . GLU A 1 82 ? 21.292 7.228 -12.510 1.00 92.06 82 GLU A N 1
ATOM 603 C CA . GLU A 1 82 ? 22.667 7.645 -12.205 1.00 92.06 82 GLU A CA 1
ATOM 604 C C . GLU A 1 82 ? 23.728 6.678 -12.763 1.00 92.06 82 GLU A C 1
ATOM 606 O O . GLU A 1 82 ? 24.888 7.059 -12.923 1.00 92.06 82 GLU A O 1
ATOM 611 N N . ARG A 1 83 ? 23.354 5.422 -13.042 1.00 92.06 83 ARG A N 1
ATOM 612 C CA . ARG A 1 83 ? 24.273 4.353 -13.472 1.00 92.06 83 ARG A CA 1
ATOM 613 C C . ARG A 1 83 ? 24.162 4.023 -14.957 1.00 92.06 83 ARG A C 1
ATOM 615 O O . ARG A 1 83 ? 25.175 3.737 -15.587 1.00 92.06 83 ARG A O 1
ATOM 622 N N . ASP A 1 84 ? 22.944 4.014 -15.484 1.00 91.56 84 ASP A N 1
ATOM 623 C CA . ASP A 1 84 ? 22.599 3.623 -16.848 1.00 91.56 84 ASP A CA 1
ATOM 624 C C . ASP A 1 84 ? 21.260 4.264 -17.249 1.00 91.56 84 ASP A C 1
ATOM 626 O O . ASP A 1 84 ? 20.180 3.701 -17.047 1.00 91.56 84 ASP A O 1
ATOM 630 N N . ALA A 1 85 ? 21.340 5.474 -17.806 1.00 91.06 85 ALA A N 1
ATOM 631 C CA . ALA A 1 85 ? 20.172 6.275 -18.162 1.00 91.06 85 ALA A CA 1
ATOM 632 C C . ALA A 1 85 ? 19.266 5.598 -19.209 1.00 91.06 85 ALA A C 1
ATOM 634 O O . ALA A 1 85 ? 18.041 5.688 -19.113 1.00 91.06 85 ALA A O 1
ATOM 635 N N . ASP A 1 86 ? 19.849 4.880 -20.175 1.00 86.50 86 ASP A N 1
ATOM 636 C CA . ASP A 1 86 ? 19.102 4.191 -21.233 1.00 86.50 86 ASP A CA 1
ATOM 637 C C . ASP A 1 86 ? 18.240 3.063 -20.650 1.00 86.50 86 ASP A C 1
ATOM 639 O O . ASP A 1 86 ? 17.057 2.933 -20.980 1.00 86.50 86 ASP A O 1
ATOM 643 N N . ASN A 1 87 ? 18.817 2.255 -19.756 1.00 87.75 87 ASN A N 1
ATOM 644 C CA . ASN A 1 87 ? 18.078 1.185 -19.091 1.00 87.75 87 ASN A CA 1
ATOM 645 C C . ASN A 1 87 ? 17.107 1.718 -18.032 1.00 87.75 87 ASN A C 1
ATOM 647 O O . ASN A 1 87 ? 16.050 1.118 -17.830 1.00 87.75 87 ASN A O 1
ATOM 651 N N . ALA A 1 88 ? 17.422 2.838 -17.382 1.00 92.00 88 ALA A N 1
ATOM 652 C CA . ALA A 1 88 ? 16.538 3.465 -16.409 1.00 92.00 88 ALA A CA 1
ATOM 653 C C . ALA A 1 88 ? 15.243 3.986 -17.046 1.00 92.00 88 ALA A C 1
ATOM 655 O O . ALA A 1 88 ? 14.168 3.712 -16.518 1.00 92.00 88 ALA A O 1
ATOM 656 N N . ALA A 1 89 ? 15.320 4.629 -18.216 1.00 93.06 89 ALA A N 1
ATOM 657 C CA . ALA A 1 89 ? 14.136 5.077 -18.954 1.00 93.06 89 ALA A CA 1
ATOM 658 C C . ALA A 1 89 ? 13.220 3.901 -19.349 1.00 93.06 89 ALA A C 1
ATOM 660 O O . ALA A 1 89 ? 11.989 3.973 -19.246 1.00 93.06 89 ALA A O 1
ATOM 661 N N . LEU A 1 90 ? 13.818 2.777 -19.759 1.00 92.19 90 LEU A N 1
ATOM 662 C CA . LEU A 1 90 ? 13.073 1.552 -20.042 1.00 92.19 90 LEU A CA 1
ATOM 663 C C . LEU A 1 90 ? 12.444 0.964 -18.770 1.00 92.19 90 LEU A C 1
ATOM 665 O O . LEU A 1 90 ? 11.278 0.564 -18.781 1.00 92.19 90 LEU A O 1
ATOM 669 N N . MET A 1 91 ? 13.202 0.924 -17.671 1.00 92.19 91 MET A N 1
ATOM 670 C CA . MET A 1 91 ? 12.729 0.438 -16.378 1.00 92.19 91 MET A CA 1
ATOM 671 C C . MET A 1 91 ? 11.548 1.267 -15.883 1.00 92.19 91 MET A C 1
ATOM 673 O O . MET A 1 91 ? 10.522 0.692 -15.536 1.00 92.19 91 MET A O 1
ATOM 677 N N . GLU A 1 92 ? 11.651 2.596 -15.915 1.00 93.62 92 GLU A N 1
ATOM 678 C CA . GLU A 1 92 ? 10.575 3.511 -15.539 1.00 93.62 92 GLU A CA 1
ATOM 679 C C . GLU A 1 92 ? 9.302 3.241 -16.350 1.00 93.62 92 GLU A C 1
ATOM 681 O O . GLU A 1 92 ? 8.223 3.067 -15.778 1.00 93.62 92 GLU A O 1
ATOM 686 N N . THR A 1 93 ? 9.437 3.118 -17.673 1.00 93.56 93 THR A N 1
ATOM 687 C CA . THR A 1 93 ? 8.315 2.836 -18.579 1.00 93.56 93 THR A CA 1
ATOM 688 C C . THR A 1 93 ? 7.589 1.545 -18.200 1.00 93.56 93 THR A C 1
ATOM 690 O O . THR A 1 93 ? 6.363 1.528 -18.088 1.00 93.56 93 THR A O 1
ATOM 693 N N . VAL A 1 94 ? 8.332 0.460 -17.960 1.00 92.12 94 VAL A N 1
ATOM 694 C CA . VAL A 1 94 ? 7.748 -0.836 -17.581 1.00 92.12 94 VAL A CA 1
ATOM 695 C C . VAL A 1 94 ? 7.130 -0.771 -16.184 1.00 92.12 94 VAL A C 1
ATOM 697 O O . VAL A 1 94 ? 6.035 -1.287 -15.947 1.00 92.12 94 VAL A O 1
ATOM 700 N N . PHE A 1 95 ? 7.832 -0.141 -15.246 1.00 94.44 95 PHE A N 1
ATOM 701 C CA . PHE A 1 95 ? 7.516 -0.213 -13.828 1.00 94.44 95 PHE A CA 1
ATOM 702 C C . PHE A 1 95 ? 6.309 0.651 -13.479 1.00 94.44 95 PHE A C 1
ATOM 704 O O . PHE A 1 95 ? 5.518 0.249 -12.630 1.00 94.44 95 PHE A O 1
ATOM 711 N N . ASN A 1 96 ? 6.114 1.789 -14.152 1.00 93.31 96 ASN A N 1
ATOM 712 C CA . ASN A 1 96 ? 5.061 2.753 -13.826 1.00 93.31 96 ASN A CA 1
ATOM 713 C C . ASN A 1 96 ? 3.655 2.138 -13.745 1.00 93.31 96 ASN A C 1
ATOM 715 O O . ASN A 1 96 ? 2.909 2.494 -12.837 1.00 93.31 96 ASN A O 1
ATOM 719 N N . SER A 1 97 ? 3.334 1.155 -14.593 1.00 91.75 97 SER A N 1
ATOM 720 C CA . SER A 1 97 ? 2.042 0.445 -14.553 1.00 91.75 97 SER A CA 1
ATOM 721 C C . SER A 1 97 ? 1.789 -0.334 -13.249 1.00 91.75 97 SER A C 1
ATOM 723 O O . SER A 1 97 ? 0.649 -0.493 -12.820 1.00 91.75 97 SER A O 1
ATOM 725 N N . TYR A 1 98 ? 2.852 -0.788 -12.581 1.00 93.00 98 TYR A N 1
ATOM 726 C CA . TYR A 1 98 ? 2.801 -1.503 -11.302 1.00 93.00 98 TYR A CA 1
ATOM 727 C C . TYR A 1 98 ? 2.932 -0.563 -10.098 1.00 93.00 98 TYR A C 1
ATOM 729 O O . TYR A 1 98 ? 2.562 -0.922 -8.980 1.00 93.00 98 TYR A O 1
ATOM 737 N N . LEU A 1 99 ? 3.464 0.643 -10.317 1.00 94.12 99 LEU A N 1
ATOM 738 C CA . LEU A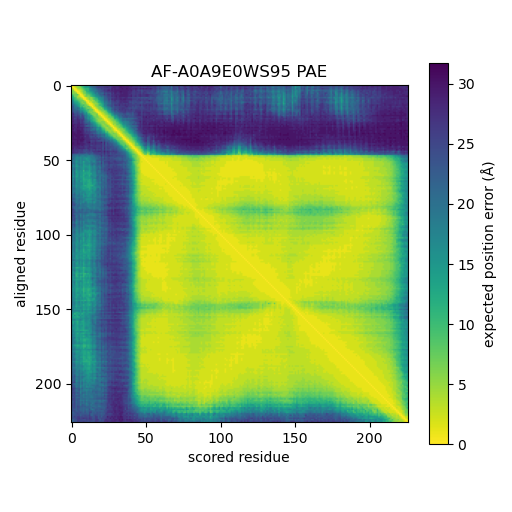 1 99 ? 3.675 1.663 -9.287 1.00 94.12 99 LEU A CA 1
ATOM 739 C C . LEU A 1 99 ? 2.473 2.605 -9.126 1.00 94.12 99 LEU A C 1
ATOM 741 O O . LEU A 1 99 ? 2.565 3.638 -8.457 1.00 94.12 99 LEU A O 1
ATOM 745 N N . GLU A 1 100 ? 1.328 2.251 -9.704 1.00 94.81 100 GLU A N 1
ATOM 746 C CA . GLU A 1 100 ? 0.073 2.937 -9.450 1.00 94.81 100 GLU A CA 1
ATOM 747 C C . GLU A 1 100 ? -0.504 2.538 -8.091 1.00 94.81 100 GLU A C 1
ATOM 749 O O . GLU A 1 100 ? -0.574 1.363 -7.716 1.00 94.81 100 GLU A O 1
ATOM 754 N N . LYS A 1 101 ? -1.012 3.528 -7.349 1.00 95.88 101 LYS A N 1
ATOM 755 C CA . LYS A 1 101 ? -1.668 3.257 -6.064 1.00 95.88 101 LYS A CA 1
ATOM 756 C C . LYS A 1 101 ? -2.863 2.319 -6.221 1.00 95.88 101 LYS A C 1
ATOM 758 O O . LYS A 1 101 ? -3.101 1.478 -5.356 1.00 95.88 101 LYS A O 1
ATOM 763 N N . LYS A 1 102 ? -3.599 2.470 -7.326 1.00 95.50 102 LYS A N 1
ATOM 764 C CA . LYS A 1 102 ? -4.752 1.638 -7.661 1.00 95.50 102 LYS A CA 1
ATOM 765 C C . LYS A 1 102 ? -4.356 0.184 -7.912 1.00 95.50 102 LYS A C 1
ATOM 767 O O . LYS A 1 102 ? -5.034 -0.699 -7.407 1.00 95.50 102 LYS A O 1
ATOM 772 N N . TYR A 1 103 ? -3.225 -0.066 -8.575 1.00 95.38 103 TYR A N 1
ATOM 773 C CA . TYR A 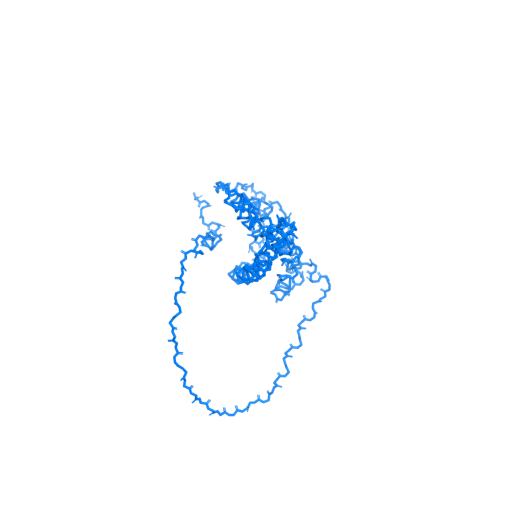1 103 ? -2.729 -1.426 -8.798 1.00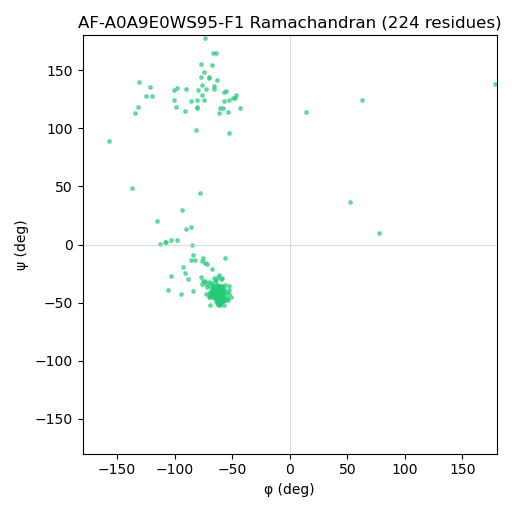 95.38 103 TYR A CA 1
ATOM 774 C C . TYR A 1 103 ? -2.522 -2.179 -7.473 1.00 95.38 103 TYR A C 1
ATOM 776 O O . TYR A 1 103 ? -3.026 -3.288 -7.306 1.00 95.38 103 TYR A O 1
ATOM 784 N N . THR A 1 104 ? -1.859 -1.549 -6.494 1.00 94.44 104 THR A N 1
ATOM 785 C CA . THR A 1 104 ? -1.708 -2.131 -5.145 1.00 94.44 104 THR A CA 1
ATOM 786 C C . THR A 1 104 ? -3.065 -2.332 -4.458 1.00 94.44 104 THR A C 1
ATOM 788 O O . THR A 1 104 ? -3.321 -3.385 -3.874 1.00 94.44 104 THR A O 1
ATOM 791 N N . ALA A 1 105 ? -3.950 -1.334 -4.532 1.00 96.06 105 ALA A N 1
ATOM 792 C CA . ALA A 1 105 ? -5.261 -1.384 -3.891 1.00 96.06 105 ALA A CA 1
ATOM 793 C C . ALA A 1 105 ? -6.146 -2.510 -4.435 1.00 96.06 105 ALA A C 1
ATOM 795 O O . ALA A 1 105 ? -6.706 -3.270 -3.646 1.00 96.06 105 ALA A O 1
ATOM 796 N N . ASP A 1 106 ? -6.203 -2.689 -5.754 1.00 95.50 106 ASP A N 1
ATOM 797 C CA . ASP A 1 106 ? -6.996 -3.739 -6.397 1.00 95.50 106 ASP A CA 1
ATOM 798 C C . ASP A 1 106 ? -6.524 -5.151 -5.975 1.00 95.50 106 ASP A C 1
ATOM 800 O O . ASP A 1 106 ? -7.316 -6.094 -5.964 1.00 95.50 106 ASP A O 1
ATOM 804 N N . LYS A 1 107 ? -5.246 -5.314 -5.589 1.00 94.62 107 LYS A N 1
ATOM 805 C CA . LYS A 1 107 ? -4.689 -6.591 -5.103 1.00 94.62 107 LYS A CA 1
ATOM 806 C C . LYS A 1 107 ? -4.932 -6.847 -3.622 1.00 94.62 107 LYS A C 1
ATOM 808 O O . LYS A 1 107 ? -5.220 -7.980 -3.251 1.00 94.62 107 LYS A O 1
ATOM 813 N N . LEU A 1 108 ? -4.819 -5.821 -2.782 1.00 96.69 108 LEU A N 1
ATOM 814 C CA . LEU A 1 108 ? -4.898 -5.988 -1.328 1.00 96.69 108 LEU A CA 1
ATOM 815 C C . LEU A 1 108 ? -6.324 -5.835 -0.781 1.00 96.69 108 LEU A C 1
ATOM 817 O O . LEU A 1 108 ? -6.644 -6.400 0.261 1.00 96.69 108 LEU A O 1
ATOM 821 N N . THR A 1 109 ? -7.207 -5.117 -1.478 1.00 97.69 109 THR A N 1
ATOM 822 C CA . THR A 1 109 ? -8.593 -4.890 -1.028 1.00 97.69 109 THR A CA 1
ATOM 823 C C . THR A 1 109 ? -9.371 -6.190 -0.782 1.00 97.69 109 THR A C 1
ATOM 825 O O . THR A 1 109 ? -9.972 -6.304 0.290 1.00 97.69 109 THR A O 1
ATOM 828 N N . PRO A 1 110 ? -9.347 -7.199 -1.682 1.00 96.62 110 PRO A N 1
ATOM 829 C CA . PRO A 1 110 ? -10.053 -8.459 -1.443 1.00 96.62 110 PRO A CA 1
ATOM 830 C C . PRO A 1 110 ? -9.565 -9.183 -0.186 1.00 96.62 110 PRO A C 1
ATOM 832 O O . PRO A 1 110 ? -10.369 -9.753 0.546 1.00 96.62 110 PRO A O 1
ATOM 835 N N . TYR A 1 111 ? -8.263 -9.108 0.101 1.00 96.44 111 TYR A N 1
ATOM 836 C CA . TYR A 1 111 ? -7.694 -9.680 1.315 1.00 96.44 111 TYR A CA 1
ATOM 837 C C . TYR A 1 111 ? -8.288 -9.011 2.565 1.00 96.44 111 TYR A C 1
ATOM 839 O O . TYR A 1 111 ? -8.851 -9.704 3.413 1.00 96.44 111 TYR A O 1
ATOM 847 N N . PHE A 1 112 ? -8.279 -7.676 2.655 1.00 97.81 112 PHE A N 1
ATOM 848 C CA . PHE A 1 112 ? -8.856 -6.971 3.808 1.00 97.81 112 PHE A CA 1
ATOM 849 C C . PHE A 1 112 ? -10.364 -7.221 3.957 1.00 97.81 112 PHE A C 1
ATOM 851 O O . PHE A 1 112 ? -10.836 -7.411 5.077 1.00 97.81 112 PHE A O 1
ATOM 858 N N . ALA A 1 113 ? -11.107 -7.287 2.848 1.00 97.75 113 ALA A N 1
ATOM 859 C CA . ALA A 1 113 ? -12.529 -7.635 2.867 1.00 97.75 113 ALA A CA 1
ATOM 860 C C . ALA A 1 113 ? -12.775 -9.081 3.342 1.00 97.75 113 ALA A C 1
ATOM 862 O O . ALA A 1 113 ? -13.784 -9.358 3.987 1.00 97.75 113 ALA A O 1
ATOM 863 N N . SER A 1 114 ? -11.842 -10.001 3.076 1.00 96.75 114 SER A N 1
ATOM 864 C CA . SER A 1 114 ? -11.916 -11.390 3.548 1.00 96.75 114 SER A CA 1
ATOM 865 C C . SER A 1 114 ? -11.559 -11.580 5.015 1.00 96.75 114 SER A C 1
ATOM 867 O O . SER A 1 114 ? -12.055 -12.511 5.648 1.00 96.75 114 SER A O 1
ATOM 869 N N . ARG A 1 115 ? -10.713 -10.703 5.563 1.00 97.06 115 ARG A N 1
ATOM 870 C CA . ARG A 1 115 ? -10.243 -10.796 6.949 1.00 97.06 115 ARG A CA 1
ATOM 871 C C . ARG A 1 115 ? -11.147 -10.086 7.943 1.00 97.06 115 ARG A C 1
ATOM 873 O O . ARG A 1 115 ? -11.219 -10.503 9.095 1.00 97.06 115 ARG A O 1
ATOM 880 N N . PHE A 1 116 ? -11.832 -9.032 7.515 1.00 97.69 116 PHE A N 1
ATOM 881 C CA . PHE A 1 116 ? -12.605 -8.174 8.403 1.00 97.69 116 PHE A CA 1
ATOM 882 C C . PHE A 1 116 ? -14.007 -7.952 7.854 1.00 97.69 116 PHE A C 1
ATOM 884 O O . PHE A 1 116 ? -14.180 -7.722 6.661 1.00 97.69 116 PHE A O 1
ATOM 891 N N . ASP A 1 117 ? -15.012 -7.955 8.727 1.00 97.56 117 ASP A N 1
ATOM 892 C CA . ASP A 1 117 ? -16.353 -7.509 8.355 1.00 97.56 117 ASP A CA 1
ATOM 893 C C . ASP A 1 117 ? -16.381 -5.995 8.051 1.00 97.56 117 ASP A C 1
ATOM 895 O O . ASP A 1 117 ? -15.475 -5.243 8.423 1.00 97.56 117 ASP A O 1
ATOM 899 N N . LEU A 1 118 ? -17.453 -5.525 7.404 1.00 97.62 118 LEU A N 1
ATOM 900 C CA . LEU A 1 118 ? -17.633 -4.118 7.026 1.00 97.62 118 LEU A CA 1
ATOM 901 C C . LEU A 1 118 ? -17.463 -3.136 8.204 1.00 97.62 118 LEU A C 1
ATOM 903 O O . LEU A 1 118 ? -16.857 -2.072 8.046 1.00 97.62 118 LEU A O 1
ATOM 907 N N . GLY A 1 119 ? -18.018 -3.458 9.375 1.00 98.06 119 GLY A N 1
ATOM 908 C CA . GLY A 1 119 ? -17.949 -2.607 10.562 1.00 98.06 119 GLY A CA 1
ATOM 909 C C . GLY A 1 119 ? -16.525 -2.512 11.104 1.00 98.06 119 GLY A C 1
ATOM 910 O O . GLY A 1 119 ? -16.052 -1.416 11.419 1.00 98.06 119 GLY A O 1
ATOM 911 N N . THR A 1 120 ? -15.823 -3.641 11.138 1.00 98.38 120 THR A N 1
ATOM 912 C CA . THR A 1 120 ? -14.411 -3.722 11.510 1.00 98.38 120 THR A CA 1
ATOM 913 C C . THR A 1 120 ? -13.536 -2.951 10.521 1.00 98.38 120 THR A C 1
ATOM 915 O O . THR A 1 120 ? -12.741 -2.112 10.952 1.00 98.38 120 THR A O 1
ATOM 918 N N . CYS A 1 121 ? -13.746 -3.109 9.206 1.00 98.50 121 CYS A N 1
ATOM 919 C CA . CYS A 1 121 ? -13.014 -2.348 8.191 1.00 98.50 121 CYS A CA 1
ATOM 920 C C . CYS A 1 121 ? -13.128 -0.834 8.408 1.00 98.50 121 CYS A C 1
ATOM 922 O O . CYS A 1 121 ? -12.131 -0.113 8.377 1.00 98.50 121 CYS A O 1
ATOM 924 N N . ARG A 1 122 ? -14.341 -0.342 8.682 1.00 98.62 122 ARG A N 1
ATOM 925 C CA . ARG A 1 122 ? -14.600 1.085 8.927 1.00 98.62 122 ARG A CA 1
ATOM 926 C C . ARG A 1 122 ? -13.886 1.615 10.160 1.00 98.62 122 ARG A C 1
ATOM 928 O O . ARG A 1 122 ? -13.349 2.722 10.117 1.00 98.62 122 ARG A O 1
ATOM 935 N N . GLN A 1 123 ? -13.894 0.855 11.251 1.00 98.44 123 GLN A N 1
ATOM 936 C CA . GLN A 1 123 ? -13.223 1.252 12.489 1.00 98.44 123 GLN A CA 1
ATOM 937 C C . GLN A 1 123 ? -11.705 1.311 12.298 1.00 98.44 123 GLN A C 1
ATOM 939 O O . GLN A 1 123 ? -11.083 2.296 12.696 1.00 98.44 123 GLN A O 1
ATOM 944 N N . ILE A 1 124 ? -11.127 0.309 11.626 1.00 98.44 124 ILE A N 1
ATOM 945 C CA . ILE A 1 124 ? -9.698 0.276 11.291 1.00 98.44 124 ILE A CA 1
ATOM 946 C C . ILE A 1 124 ? -9.338 1.472 10.401 1.00 98.44 124 ILE A C 1
ATOM 948 O O . ILE A 1 124 ? -8.434 2.235 10.743 1.00 98.44 124 ILE A O 1
ATOM 952 N N . ALA A 1 125 ? -10.073 1.692 9.305 1.00 98.19 125 ALA A N 1
ATOM 953 C CA . ALA A 1 125 ? -9.833 2.818 8.404 1.00 98.19 125 ALA A CA 1
ATOM 954 C C . ALA A 1 125 ? -9.917 4.164 9.143 1.00 98.19 125 ALA A C 1
ATOM 956 O O . ALA A 1 125 ? -9.005 4.979 9.045 1.00 98.19 125 ALA A O 1
ATOM 957 N N . THR A 1 126 ? -10.951 4.367 9.966 1.00 98.31 126 THR A N 1
ATOM 958 C CA . THR A 1 126 ? -11.132 5.599 10.757 1.00 98.31 126 THR A CA 1
ATOM 959 C C . THR A 1 126 ? -9.956 5.850 11.703 1.00 98.31 126 THR A C 1
ATOM 961 O O . THR A 1 126 ? -9.500 6.987 11.839 1.00 98.31 126 THR A O 1
ATOM 964 N N . PHE A 1 127 ? -9.439 4.805 12.357 1.00 98.25 127 PHE A N 1
ATOM 965 C CA . PHE A 1 127 ? -8.269 4.928 13.222 1.00 98.25 127 PHE A CA 1
ATOM 966 C C . PHE A 1 127 ? -7.023 5.363 12.436 1.00 98.25 127 PHE A C 1
ATOM 968 O O . PHE A 1 127 ? -6.343 6.317 12.836 1.00 98.25 127 PHE A O 1
ATOM 975 N N . TRP A 1 128 ? -6.751 4.708 11.303 1.00 98.06 128 TRP A N 1
ATOM 976 C CA . TRP A 1 128 ? -5.580 4.992 10.470 1.00 98.06 128 TRP A CA 1
ATOM 977 C C . TRP A 1 128 ? -5.650 6.361 9.772 1.00 98.06 128 TRP A C 1
ATOM 979 O O . TRP A 1 128 ? -4.643 7.060 9.665 1.00 98.06 128 TRP A O 1
ATOM 989 N N . GLU A 1 129 ? -6.846 6.810 9.396 1.00 97.88 129 GLU A N 1
ATOM 990 C CA . GLU A 1 129 ? -7.103 8.158 8.870 1.00 97.88 129 GLU A CA 1
ATOM 991 C C . GLU A 1 129 ? -7.041 9.252 9.961 1.00 97.88 129 GLU A C 1
ATOM 993 O O . GLU A 1 129 ? -6.937 10.453 9.663 1.00 97.88 129 GLU A O 1
ATOM 998 N N . GLY A 1 130 ? -7.101 8.850 11.233 1.00 97.62 130 GLY A N 1
ATOM 999 C CA . GLY A 1 130 ? -7.045 9.715 12.404 1.00 97.62 130 GLY A CA 1
ATOM 1000 C C . GLY A 1 130 ? -5.649 10.286 12.705 1.00 97.62 130 GLY A C 1
ATOM 1001 O O . GLY A 1 130 ? -4.664 9.985 12.028 1.00 97.62 130 GLY A O 1
ATOM 1002 N N . PRO A 1 131 ? -5.520 11.128 13.750 1.00 97.31 131 PRO A N 1
ATOM 1003 C CA . PRO A 1 131 ? -4.255 11.790 14.090 1.00 97.31 131 PRO A CA 1
ATOM 1004 C C . PRO A 1 131 ? -3.139 10.809 14.480 1.00 97.31 131 PRO A C 1
ATOM 1006 O O . PRO A 1 131 ? -1.975 11.041 14.157 1.00 97.31 131 PRO A O 1
ATOM 1009 N N . VAL A 1 132 ? -3.486 9.702 15.147 1.00 96.56 132 VAL A N 1
ATOM 1010 C CA . VAL A 1 132 ? -2.526 8.658 15.543 1.00 96.56 132 VAL A CA 1
ATOM 1011 C C . VAL A 1 132 ? -2.019 7.903 14.316 1.00 96.56 132 VAL A C 1
ATOM 1013 O O . VAL A 1 132 ? -0.806 7.835 14.111 1.00 96.56 132 VAL A O 1
ATOM 1016 N N . GLY A 1 133 ? -2.931 7.402 13.478 1.00 96.38 133 GLY A N 1
ATOM 1017 C CA . GLY A 1 133 ? -2.597 6.685 12.249 1.00 96.38 133 GLY A CA 1
ATOM 1018 C C . GLY A 1 133 ? -1.760 7.516 11.282 1.00 96.38 133 GLY A C 1
ATOM 1019 O O . GLY A 1 133 ? -0.688 7.086 10.865 1.00 96.38 133 GLY A O 1
ATOM 1020 N N . LYS A 1 134 ? -2.147 8.773 11.038 1.00 97.31 134 LYS A N 1
ATOM 1021 C CA . LYS A 1 134 ? -1.364 9.706 10.210 1.00 97.31 134 LYS A CA 1
ATOM 1022 C C . LYS A 1 134 ? 0.062 9.918 10.719 1.00 97.31 134 LYS A C 1
ATOM 1024 O O . LYS A 1 134 ? 0.982 10.023 9.911 1.00 97.31 134 LYS A O 1
ATOM 1029 N N . LYS A 1 135 ? 0.277 9.981 12.040 1.00 96.75 135 LYS A N 1
ATOM 1030 C CA . LYS A 1 135 ? 1.631 10.079 12.617 1.00 96.75 135 LYS A CA 1
ATOM 1031 C C . LYS A 1 135 ? 2.452 8.816 12.364 1.00 96.75 135 LYS A C 1
ATOM 1033 O O . LYS A 1 135 ? 3.624 8.941 12.016 1.00 96.75 135 LYS A O 1
ATOM 1038 N N . LEU A 1 136 ? 1.845 7.637 12.515 1.00 94.69 136 LEU A N 1
ATOM 1039 C CA . LEU A 1 136 ? 2.486 6.349 12.225 1.00 94.69 136 LEU A CA 1
ATOM 1040 C C . LEU A 1 136 ? 2.896 6.260 10.752 1.00 94.69 136 LEU A C 1
ATOM 1042 O O . LEU A 1 136 ? 4.070 6.052 10.454 1.00 94.69 136 LEU A O 1
ATOM 1046 N N . VAL A 1 137 ? 1.958 6.528 9.843 1.00 95.75 137 VAL A N 1
ATOM 1047 C CA . VAL A 1 137 ? 2.192 6.530 8.392 1.00 95.75 137 VAL A CA 1
ATOM 1048 C C . VAL A 1 137 ? 3.278 7.526 8.006 1.00 95.75 137 VAL A C 1
ATOM 1050 O O . VAL A 1 137 ? 4.202 7.189 7.272 1.00 95.75 137 VAL A O 1
ATOM 1053 N N . LYS A 1 138 ? 3.225 8.754 8.534 1.00 95.19 138 LYS A N 1
ATOM 1054 C CA . LYS A 1 138 ? 4.244 9.770 8.251 1.00 95.19 138 LYS A CA 1
ATOM 1055 C C . LYS A 1 138 ? 5.635 9.325 8.702 1.00 95.19 138 LYS A C 1
ATOM 1057 O O . LYS A 1 138 ? 6.604 9.556 7.983 1.00 95.19 138 LYS A O 1
ATOM 1062 N N . ALA A 1 139 ? 5.746 8.709 9.879 1.00 93.75 139 ALA A N 1
ATOM 1063 C CA . ALA A 1 139 ? 7.017 8.190 10.371 1.00 93.75 139 ALA A CA 1
ATOM 1064 C C . ALA A 1 139 ? 7.544 7.056 9.479 1.00 93.75 139 ALA A C 1
ATOM 1066 O O . ALA A 1 139 ? 8.718 7.068 9.117 1.00 93.75 139 ALA A O 1
ATOM 1067 N N . GLN A 1 140 ? 6.672 6.135 9.060 1.00 93.00 140 GLN A N 1
ATOM 1068 C CA . GLN A 1 140 ? 7.022 5.059 8.134 1.00 93.00 140 GLN A CA 1
ATOM 1069 C C . GLN A 1 140 ? 7.492 5.600 6.778 1.00 93.00 140 GLN A C 1
ATOM 1071 O O . GLN A 1 140 ? 8.561 5.228 6.309 1.00 93.00 140 GLN A O 1
ATOM 1076 N N . ILE A 1 141 ? 6.748 6.533 6.177 1.00 92.75 141 ILE A N 1
ATOM 1077 C CA . ILE A 1 141 ? 7.117 7.176 4.907 1.00 92.75 141 ILE A CA 1
ATOM 1078 C C . ILE A 1 141 ? 8.449 7.928 5.024 1.00 92.75 141 ILE A C 1
ATOM 1080 O O . ILE A 1 141 ? 9.246 7.911 4.090 1.00 92.75 141 ILE A O 1
ATOM 1084 N N . ASN A 1 142 ? 8.726 8.577 6.158 1.00 91.56 142 ASN A N 1
ATOM 1085 C CA . ASN A 1 142 ? 10.021 9.221 6.383 1.00 91.56 142 ASN A CA 1
ATOM 1086 C C . ASN A 1 142 ? 11.173 8.206 6.329 1.00 91.56 142 ASN A C 1
ATOM 1088 O O . ASN A 1 142 ? 12.176 8.474 5.678 1.00 91.56 142 ASN A O 1
ATOM 1092 N N . ILE A 1 143 ? 11.005 7.040 6.959 1.00 90.62 143 ILE A N 1
ATOM 1093 C CA . ILE A 1 143 ? 12.003 5.959 6.940 1.00 90.62 143 ILE A CA 1
ATOM 1094 C C . ILE A 1 143 ? 12.186 5.408 5.521 1.00 90.62 143 ILE A C 1
ATOM 1096 O O . ILE A 1 143 ? 13.313 5.251 5.064 1.00 90.62 143 ILE A O 1
ATOM 1100 N N . LEU A 1 144 ? 11.089 5.177 4.794 1.00 88.69 144 LEU A N 1
ATOM 1101 C CA . LEU A 1 144 ? 11.123 4.689 3.407 1.00 88.69 144 LEU A CA 1
ATOM 1102 C C . LEU A 1 144 ? 11.869 5.628 2.452 1.00 88.69 144 LEU A C 1
ATOM 1104 O O . LEU A 1 144 ? 12.456 5.171 1.479 1.00 88.69 144 LEU A O 1
ATOM 1108 N N . ASN A 1 145 ? 11.863 6.930 2.735 1.00 88.81 145 ASN A N 1
ATOM 1109 C CA . ASN A 1 145 ? 12.606 7.929 1.967 1.00 88.81 145 ASN A CA 1
ATOM 1110 C C . ASN A 1 145 ? 14.066 8.093 2.437 1.00 88.81 145 ASN A C 1
ATOM 1112 O O . ASN A 1 145 ? 14.702 9.093 2.110 1.00 88.81 145 ASN A O 1
ATOM 1116 N N . GLY A 1 146 ? 14.596 7.155 3.228 1.00 86.31 146 GLY A N 1
ATOM 1117 C CA . GLY A 1 146 ? 15.966 7.201 3.749 1.00 86.31 146 GLY A CA 1
ATOM 1118 C C . GLY A 1 146 ? 16.164 8.161 4.926 1.00 86.31 146 GLY A C 1
ATOM 1119 O O . GLY A 1 146 ? 17.296 8.434 5.315 1.00 86.31 146 GLY A O 1
ATOM 1120 N N . GLY A 1 147 ? 15.083 8.694 5.502 1.00 87.50 147 GLY A N 1
ATOM 1121 C CA . GLY A 1 147 ? 15.150 9.523 6.698 1.00 87.50 147 GLY A CA 1
ATOM 1122 C C . GLY A 1 147 ? 15.411 8.694 7.957 1.00 87.50 147 GLY A C 1
ATOM 1123 O O . GLY A 1 147 ? 14.938 7.566 8.092 1.00 87.50 147 GLY A O 1
ATOM 1124 N N . GLU A 1 148 ? 16.109 9.279 8.930 1.00 89.75 148 GLU A N 1
ATOM 1125 C CA . GLU A 1 148 ? 16.353 8.607 10.208 1.00 89.75 148 GLU A CA 1
ATOM 1126 C C . GLU A 1 148 ? 15.042 8.324 10.969 1.00 89.75 148 GLU A C 1
ATOM 1128 O O . GLU A 1 148 ? 14.137 9.175 10.979 1.00 89.75 148 GLU A O 1
ATOM 1133 N N . PRO A 1 149 ? 14.923 7.166 11.650 1.00 88.31 149 PRO A N 1
ATOM 1134 C CA . PRO A 1 149 ? 13.778 6.864 12.499 1.00 88.31 149 PRO A CA 1
ATOM 1135 C C . PRO A 1 149 ? 13.668 7.874 13.646 1.00 88.31 149 PRO A C 1
ATOM 1137 O O . PRO A 1 149 ? 14.498 7.910 14.553 1.00 88.31 149 PRO A O 1
ATOM 1140 N N . LYS A 1 150 ? 12.611 8.691 13.632 1.00 88.44 150 LYS A N 1
ATOM 1141 C CA . LYS A 1 150 ? 12.331 9.653 14.705 1.00 88.44 150 LYS A CA 1
ATOM 1142 C C . LYS A 1 150 ? 11.300 9.076 15.676 1.00 88.44 150 LYS A C 1
ATOM 1144 O O . LYS A 1 150 ? 10.272 8.570 15.220 1.00 88.44 150 LYS A O 1
ATOM 1149 N N . PRO A 1 151 ? 11.511 9.188 17.000 1.00 89.31 151 PRO A N 1
ATOM 1150 C CA . PRO A 1 151 ? 10.505 8.788 17.975 1.00 89.31 151 PRO A CA 1
ATOM 1151 C C . PRO A 1 151 ? 9.187 9.536 17.751 1.00 89.31 151 PRO A C 1
ATOM 1153 O O . PRO A 1 151 ? 9.165 10.765 17.640 1.00 89.31 151 PRO A O 1
ATOM 1156 N N . ILE A 1 152 ? 8.075 8.804 17.713 1.00 91.31 152 ILE A N 1
ATOM 1157 C CA . ILE A 1 152 ? 6.753 9.413 17.568 1.00 91.31 152 ILE A CA 1
ATOM 1158 C C . ILE A 1 152 ? 6.292 9.928 18.930 1.00 91.31 152 ILE A C 1
ATOM 1160 O O . ILE A 1 152 ? 6.079 9.163 19.872 1.00 91.31 152 ILE A O 1
ATOM 1164 N N . MET A 1 153 ? 6.104 11.242 19.025 1.00 94.44 153 MET A N 1
ATOM 1165 C CA . MET A 1 153 ? 5.587 11.883 20.230 1.00 94.44 153 MET A CA 1
ATOM 1166 C C . MET A 1 153 ? 4.060 11.984 20.168 1.00 94.44 153 MET A C 1
ATOM 1168 O O . MET A 1 153 ? 3.487 12.704 19.340 1.00 94.44 153 MET A O 1
ATOM 1172 N N . TYR A 1 154 ? 3.400 11.268 21.078 1.00 93.94 154 TYR A N 1
ATOM 1173 C CA . TYR A 1 154 ? 1.951 11.315 21.256 1.00 93.94 154 TYR A CA 1
ATOM 1174 C C . TYR A 1 154 ? 1.560 12.202 22.435 1.00 93.94 154 TYR A C 1
ATOM 1176 O O . TYR A 1 154 ? 2.074 12.062 23.550 1.00 93.94 154 TYR A O 1
ATOM 1184 N N . THR A 1 155 ? 0.582 13.068 22.198 1.00 97.31 155 THR A N 1
ATOM 1185 C CA . THR A 1 155 ? -0.140 13.804 23.237 1.00 97.31 155 THR A CA 1
ATOM 1186 C C . THR A 1 155 ? -0.931 12.846 24.131 1.00 97.31 155 THR A C 1
ATOM 1188 O O . THR A 1 155 ? -1.189 11.693 23.779 1.00 97.31 155 THR A O 1
ATOM 1191 N N . ARG A 1 156 ? -1.388 13.331 25.292 1.00 97.56 156 ARG A N 1
ATOM 1192 C CA . ARG A 1 156 ? -2.257 12.546 26.186 1.00 97.56 156 ARG A CA 1
ATOM 1193 C C . ARG A 1 156 ? -3.528 12.059 25.478 1.00 97.56 156 ARG A C 1
ATOM 1195 O O . ARG A 1 156 ? -3.909 10.906 25.655 1.00 97.56 156 ARG A O 1
ATOM 1202 N N . LYS A 1 157 ? -4.148 12.916 24.658 1.00 97.69 157 LYS A N 1
ATOM 1203 C CA . LYS A 1 157 ? -5.355 12.583 23.886 1.00 97.69 157 LYS A CA 1
ATOM 1204 C C . LYS A 1 157 ? -5.077 11.488 22.854 1.00 97.69 157 LYS A C 1
ATOM 1206 O O . LYS A 1 157 ? -5.839 10.538 22.758 1.00 97.69 157 LYS A O 1
ATOM 1211 N N . GLU A 1 158 ? -3.968 11.580 22.129 1.00 96.44 158 GLU A N 1
ATOM 1212 C CA . GLU A 1 158 ? -3.574 10.568 21.140 1.00 96.44 158 GLU A CA 1
ATOM 1213 C C . GLU A 1 158 ? -3.256 9.214 21.779 1.00 96.44 158 GLU A C 1
ATOM 1215 O O . GLU A 1 158 ? -3.682 8.188 21.261 1.00 96.44 158 GLU A O 1
ATOM 1220 N N . LYS A 1 159 ? -2.587 9.198 22.939 1.00 96.12 159 LYS A N 1
ATOM 1221 C CA . LYS A 1 159 ? -2.371 7.957 23.702 1.00 96.12 159 LYS A CA 1
ATOM 1222 C C . LYS A 1 159 ? -3.690 7.313 24.132 1.00 96.12 159 LYS A C 1
ATOM 1224 O O . LYS A 1 159 ? -3.800 6.093 24.109 1.00 96.12 159 LYS A O 1
ATOM 1229 N N . ALA A 1 160 ? -4.683 8.119 24.514 1.00 97.38 160 ALA A N 1
ATOM 1230 C CA . ALA A 1 160 ? -6.010 7.613 24.854 1.00 97.38 160 ALA A CA 1
ATOM 1231 C C . ALA A 1 160 ? -6.723 7.010 23.632 1.00 97.38 160 ALA A C 1
ATOM 1233 O O . ALA A 1 160 ? -7.288 5.930 23.753 1.00 97.38 160 ALA A O 1
ATOM 1234 N N . ILE A 1 161 ? -6.632 7.655 22.461 1.00 96.38 161 ILE A N 1
ATOM 1235 C CA . ILE A 1 161 ? -7.174 7.127 21.194 1.00 96.38 161 ILE A CA 1
ATOM 1236 C C . ILE A 1 161 ? -6.509 5.795 20.832 1.00 96.38 161 ILE A C 1
ATOM 1238 O O . ILE A 1 161 ? -7.208 4.836 20.522 1.00 96.38 161 ILE A O 1
ATOM 1242 N N . LEU A 1 162 ? -5.174 5.728 20.899 1.00 95.06 162 LEU A N 1
ATOM 1243 C CA . LEU A 1 162 ? -4.421 4.502 20.634 1.00 95.06 162 LEU A CA 1
ATOM 1244 C C . LEU A 1 162 ? -4.876 3.373 21.562 1.00 95.06 162 LEU A C 1
ATOM 1246 O O . LEU A 1 162 ? -5.291 2.327 21.082 1.00 95.06 162 LEU A O 1
ATOM 1250 N N . LYS A 1 163 ? -4.895 3.625 22.876 1.00 96.12 163 LYS A N 1
ATOM 1251 C CA . LYS A 1 163 ? -5.334 2.638 23.867 1.00 96.12 163 LYS A CA 1
ATOM 1252 C C . LYS A 1 163 ? -6.776 2.188 23.628 1.00 96.12 163 LYS A C 1
ATOM 1254 O O . LYS A 1 163 ? -7.063 1.001 23.714 1.00 96.12 163 LYS A O 1
ATOM 1259 N N . GLN A 1 164 ? -7.682 3.120 23.328 1.00 97.38 164 GLN A N 1
ATOM 1260 C CA . GLN A 1 164 ? -9.078 2.802 23.037 1.00 97.38 164 GLN A CA 1
ATOM 1261 C C . GLN A 1 164 ? -9.187 1.874 21.824 1.00 97.38 164 GLN A C 1
ATOM 1263 O O . GLN A 1 164 ? -9.894 0.870 21.900 1.00 97.38 164 GLN A O 1
ATOM 1268 N N . PHE A 1 165 ? -8.470 2.183 20.740 1.00 97.31 165 PHE A N 1
ATOM 1269 C CA . PHE A 1 165 ? -8.440 1.338 19.552 1.00 97.31 165 PHE A CA 1
ATOM 1270 C C . PHE A 1 165 ? -7.850 -0.037 19.865 1.00 97.31 165 PHE A C 1
ATOM 1272 O O . PHE A 1 165 ? -8.517 -1.030 19.599 1.00 97.31 165 PHE A O 1
ATOM 1279 N N . GLU A 1 166 ? -6.682 -0.107 20.510 1.00 95.75 166 GLU A N 1
ATOM 1280 C CA . GLU A 1 166 ? -6.040 -1.364 20.918 1.00 95.75 166 GLU A CA 1
ATOM 1281 C C . GLU A 1 166 ? -6.986 -2.256 21.726 1.00 95.75 166 GLU A C 1
ATOM 1283 O O . GLU A 1 166 ? -7.008 -3.459 21.517 1.00 95.75 166 GLU A O 1
ATOM 1288 N N . THR A 1 167 ? -7.806 -1.695 22.618 1.00 96.44 167 THR A N 1
ATOM 1289 C CA . THR A 1 167 ? -8.767 -2.473 23.425 1.00 96.44 167 THR A CA 1
ATOM 1290 C C . THR A 1 167 ? -10.098 -2.769 22.730 1.00 96.44 167 THR A C 1
ATOM 1292 O O . THR A 1 167 ? -10.911 -3.517 23.269 1.00 96.44 167 THR A O 1
ATOM 1295 N N . SER A 1 168 ? -10.360 -2.176 21.565 1.00 97.88 168 SER A N 1
ATOM 1296 C CA . SER A 1 168 ? -11.596 -2.410 20.812 1.00 97.88 168 SER A CA 1
ATOM 1297 C C . SER A 1 168 ? -11.559 -3.760 20.080 1.00 97.88 168 SER A C 1
ATOM 1299 O O . SER A 1 168 ? -10.471 -4.219 19.724 1.00 97.88 168 SER A O 1
ATOM 1301 N N . PRO A 1 169 ? -12.716 -4.378 19.770 1.00 98.25 169 PRO A N 1
ATOM 1302 C CA . PRO A 1 169 ? -12.754 -5.599 18.962 1.00 98.25 169 PRO A CA 1
ATOM 1303 C C . PRO A 1 169 ? -12.043 -5.449 17.611 1.00 98.25 169 PRO A C 1
ATOM 1305 O O . PRO A 1 169 ? -11.287 -6.331 17.217 1.00 98.25 169 PRO A O 1
ATOM 1308 N N . ALA A 1 170 ? -12.214 -4.304 16.939 1.00 97.94 170 ALA A N 1
ATOM 1309 C CA . ALA A 1 170 ? -11.565 -4.030 15.659 1.00 97.94 170 ALA A CA 1
ATOM 1310 C C . ALA A 1 170 ? -10.038 -3.912 15.788 1.00 97.94 170 ALA A C 1
ATOM 1312 O O . ALA A 1 170 ? -9.305 -4.444 14.957 1.00 97.94 170 ALA A O 1
ATOM 1313 N N . GLY A 1 171 ? -9.547 -3.251 16.840 1.00 97.12 171 GLY A N 1
ATOM 1314 C CA . GLY A 1 171 ? -8.110 -3.163 17.097 1.00 97.12 171 GLY A CA 1
ATOM 1315 C C . GLY A 1 171 ? -7.497 -4.505 17.480 1.00 97.12 171 GLY A C 1
ATOM 1316 O O . GLY A 1 171 ? -6.424 -4.828 16.986 1.00 97.12 171 GLY A O 1
ATOM 1317 N N . GLN A 1 172 ? -8.187 -5.324 18.276 1.00 98.12 172 GLN A N 1
ATOM 1318 C CA . GLN A 1 172 ? -7.738 -6.684 18.596 1.00 98.12 172 GLN A CA 1
ATOM 1319 C C . GLN A 1 172 ? -7.710 -7.587 17.357 1.00 98.12 172 GLN A C 1
ATOM 1321 O O . GLN A 1 172 ? -6.717 -8.274 17.131 1.00 98.12 172 GLN A O 1
ATOM 1326 N N . ALA A 1 173 ? -8.749 -7.535 16.515 1.00 97.81 173 ALA A N 1
ATOM 1327 C CA . ALA A 1 173 ? -8.780 -8.261 15.247 1.00 97.81 173 ALA A CA 1
ATOM 1328 C C . ALA A 1 173 ? -7.626 -7.835 14.328 1.00 97.81 173 ALA A C 1
ATOM 1330 O O . ALA A 1 173 ? -6.932 -8.682 13.771 1.00 97.81 173 ALA A O 1
ATOM 1331 N N . MET A 1 174 ? -7.372 -6.527 14.223 1.00 96.88 174 MET A N 1
ATOM 1332 C CA . MET A 1 174 ? -6.250 -5.996 13.453 1.00 96.88 174 MET A CA 1
ATOM 1333 C C . MET A 1 174 ? -4.904 -6.474 14.008 1.00 96.88 174 MET A C 1
ATOM 1335 O O . MET A 1 174 ? -4.077 -6.962 13.248 1.00 96.88 174 MET A O 1
ATOM 1339 N N . LEU A 1 175 ? -4.683 -6.363 15.324 1.00 95.31 175 LEU A N 1
ATOM 1340 C CA . LEU A 1 175 ? -3.443 -6.796 15.977 1.00 95.31 175 LEU A CA 1
ATOM 1341 C C . LEU A 1 175 ? -3.180 -8.293 15.773 1.00 95.31 175 LEU A C 1
ATOM 1343 O O . LEU A 1 175 ? -2.040 -8.672 15.517 1.00 95.31 175 LEU A O 1
ATOM 1347 N N . ALA A 1 176 ? -4.220 -9.125 15.843 1.00 95.88 176 ALA A N 1
ATOM 1348 C CA . ALA A 1 176 ? -4.120 -10.558 15.576 1.00 95.88 176 ALA A CA 1
ATOM 1349 C C . ALA A 1 176 ? -3.798 -10.861 14.103 1.00 95.88 176 ALA A C 1
ATOM 1351 O O . ALA A 1 176 ? -3.065 -11.804 13.819 1.00 95.88 176 ALA A O 1
ATOM 1352 N N . ALA A 1 177 ? -4.313 -10.050 13.176 1.00 96.06 177 ALA A N 1
ATOM 1353 C CA . ALA A 1 177 ? -4.078 -10.199 11.743 1.00 96.06 177 ALA A CA 1
ATOM 1354 C C . ALA A 1 177 ? -2.745 -9.598 11.264 1.00 96.06 177 ALA A C 1
ATOM 1356 O O . ALA A 1 177 ? -2.333 -9.892 10.148 1.00 96.06 177 ALA A O 1
ATOM 1357 N N . LEU A 1 178 ? -2.054 -8.774 12.066 1.00 94.25 178 LEU A N 1
ATOM 1358 C CA . LEU A 1 178 ? -0.830 -8.080 11.636 1.00 94.25 178 LEU A CA 1
ATOM 1359 C C . LEU A 1 178 ? 0.237 -8.996 11.007 1.00 94.25 178 LEU A C 1
ATOM 1361 O O . LEU A 1 178 ? 0.755 -8.609 9.963 1.00 94.25 178 LEU A O 1
ATOM 1365 N N . PRO A 1 179 ? 0.576 -10.176 11.566 1.00 95.31 179 PRO A N 1
ATOM 1366 C CA . PRO A 1 179 ? 1.557 -11.059 10.935 1.00 95.31 179 PRO A CA 1
ATOM 1367 C C . PRO A 1 179 ? 1.144 -11.494 9.523 1.00 95.31 179 PRO A C 1
ATOM 1369 O O . PRO A 1 179 ? 1.944 -11.410 8.599 1.00 95.31 179 PRO A O 1
ATOM 1372 N N . ASP A 1 180 ? -0.123 -11.873 9.350 1.00 95.62 180 ASP A N 1
ATOM 1373 C CA . ASP A 1 180 ? -0.694 -12.312 8.071 1.00 95.62 180 ASP A CA 1
ATOM 1374 C C . ASP A 1 180 ? -0.835 -11.149 7.071 1.00 95.62 180 ASP A C 1
ATOM 1376 O O . ASP A 1 180 ? -0.649 -11.333 5.870 1.00 95.62 180 ASP A O 1
ATOM 1380 N N . ILE A 1 181 ? -1.093 -9.927 7.554 1.00 95.50 181 ILE A N 1
ATOM 1381 C CA . ILE A 1 181 ? -1.082 -8.707 6.730 1.00 95.50 181 ILE A CA 1
ATOM 1382 C C . ILE A 1 181 ? 0.322 -8.460 6.173 1.00 95.50 181 ILE A C 1
ATOM 1384 O O . ILE A 1 181 ? 0.472 -8.141 4.994 1.00 95.50 181 ILE A O 1
ATOM 1388 N N . GLU A 1 182 ? 1.346 -8.576 7.019 1.00 94.56 182 GLU A N 1
ATOM 1389 C CA . GLU A 1 182 ? 2.737 -8.364 6.617 1.00 94.56 182 GLU A CA 1
ATOM 1390 C C . GLU A 1 182 ? 3.223 -9.456 5.657 1.00 94.56 182 GLU A C 1
ATOM 1392 O O . GLU A 1 182 ? 3.881 -9.130 4.671 1.00 94.56 182 GLU A O 1
ATOM 1397 N N . GLU A 1 183 ? 2.847 -10.716 5.883 1.00 95.81 183 GLU A N 1
ATOM 1398 C CA . GLU A 1 183 ? 3.115 -11.831 4.964 1.00 95.81 183 GLU A CA 1
ATOM 1399 C C . GLU A 1 183 ? 2.428 -11.618 3.609 1.00 95.81 183 GLU A C 1
ATOM 1401 O O . GLU A 1 183 ? 3.093 -11.603 2.575 1.00 95.81 183 GLU A O 1
ATOM 1406 N N . THR A 1 184 ? 1.129 -11.305 3.606 1.00 95.75 184 THR A N 1
ATOM 1407 C CA . THR A 1 184 ? 0.375 -11.013 2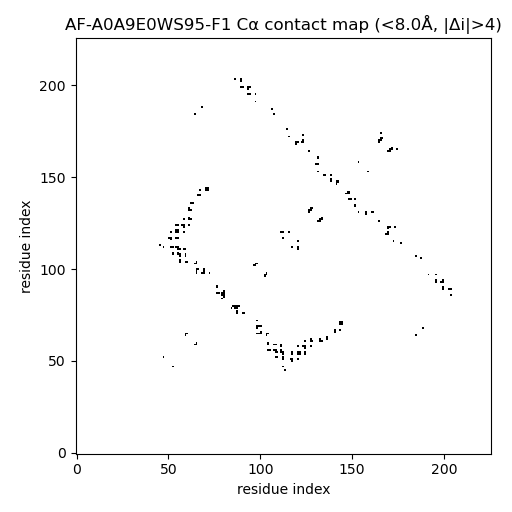.375 1.00 95.75 184 THR A CA 1
ATOM 1408 C C . THR A 1 184 ? 0.981 -9.839 1.605 1.00 95.75 184 THR A C 1
ATOM 1410 O O . THR A 1 184 ? 1.052 -9.850 0.374 1.00 95.75 184 THR A O 1
ATOM 1413 N N . PHE A 1 185 ? 1.422 -8.798 2.316 1.00 95.69 185 PHE A N 1
ATOM 1414 C CA . PHE A 1 185 ? 2.087 -7.665 1.688 1.00 95.69 185 PHE A CA 1
ATOM 1415 C C . PHE A 1 185 ? 3.452 -8.064 1.115 1.00 95.69 185 PHE A C 1
ATOM 1417 O O . PHE A 1 185 ? 3.761 -7.686 -0.015 1.00 95.69 185 PHE A O 1
ATOM 1424 N N . ALA A 1 186 ? 4.252 -8.844 1.847 1.00 94.69 186 ALA A N 1
ATOM 1425 C CA . ALA A 1 186 ? 5.534 -9.352 1.369 1.00 94.69 186 ALA A CA 1
ATOM 1426 C C . ALA A 1 186 ? 5.360 -10.179 0.085 1.00 94.69 186 ALA A C 1
ATOM 1428 O O . ALA A 1 186 ? 6.019 -9.882 -0.916 1.00 94.69 186 ALA A O 1
ATOM 1429 N N . ASP A 1 187 ? 4.411 -11.115 0.072 1.00 95.94 187 ASP A N 1
ATOM 1430 C CA . ASP A 1 187 ? 4.077 -11.935 -1.095 1.00 95.94 187 ASP A CA 1
ATOM 1431 C C . ASP A 1 187 ? 3.660 -11.073 -2.286 1.00 95.94 187 ASP A C 1
ATOM 1433 O O . ASP A 1 187 ? 4.224 -11.195 -3.375 1.00 95.94 187 ASP A O 1
ATOM 1437 N N . TYR A 1 188 ? 2.751 -10.115 -2.067 1.00 95.44 188 TYR A N 1
ATOM 1438 C CA . TYR A 1 188 ? 2.361 -9.143 -3.087 1.00 95.44 188 TYR A CA 1
ATOM 1439 C C . TYR A 1 188 ? 3.573 -8.408 -3.680 1.00 95.44 188 TYR A C 1
ATOM 1441 O O . TYR A 1 188 ? 3.681 -8.279 -4.906 1.00 95.44 188 TYR A O 1
ATOM 1449 N N . THR A 1 189 ? 4.482 -7.910 -2.834 1.00 94.56 189 THR A N 1
ATOM 1450 C CA . THR A 1 189 ? 5.655 -7.164 -3.307 1.00 94.56 189 THR A CA 1
ATOM 1451 C C . THR A 1 189 ? 6.624 -8.058 -4.074 1.00 94.56 189 THR A C 1
ATOM 1453 O O . THR A 1 189 ? 7.082 -7.657 -5.143 1.00 94.56 189 THR A O 1
ATOM 1456 N N . SER A 1 190 ? 6.874 -9.277 -3.591 1.00 95.19 190 SER A N 1
ATOM 1457 C CA . SER A 1 190 ? 7.731 -10.272 -4.242 1.00 95.19 190 SER A CA 1
ATOM 1458 C C . SER A 1 190 ? 7.192 -10.650 -5.624 1.00 95.19 190 SER A C 1
ATOM 1460 O O . SER A 1 190 ? 7.892 -10.527 -6.635 1.00 95.19 190 SER A O 1
ATOM 1462 N N . ASP A 1 191 ? 5.906 -10.997 -5.703 1.00 96.38 191 ASP A N 1
ATOM 1463 C CA . ASP A 1 191 ? 5.236 -11.351 -6.953 1.00 96.38 191 ASP A CA 1
ATOM 1464 C C . ASP A 1 191 ? 5.224 -10.196 -7.952 1.00 96.38 191 ASP A C 1
ATOM 1466 O O . ASP A 1 191 ? 5.416 -10.390 -9.158 1.00 96.38 191 ASP A O 1
ATOM 1470 N N . THR A 1 192 ? 4.990 -8.977 -7.468 1.00 94.81 192 THR A N 1
ATOM 1471 C CA . THR A 1 192 ? 4.953 -7.790 -8.324 1.00 94.81 192 THR A CA 1
ATOM 1472 C C . THR A 1 192 ? 6.347 -7.455 -8.846 1.00 94.81 192 THR A C 1
ATOM 1474 O O . THR A 1 192 ? 6.501 -7.237 -10.046 1.00 94.81 192 THR A O 1
ATOM 1477 N N . GLN A 1 193 ? 7.385 -7.524 -8.008 1.00 94.50 193 GLN A N 1
ATOM 1478 C CA . GLN A 1 193 ? 8.778 -7.348 -8.437 1.00 94.50 193 GLN A CA 1
ATOM 1479 C C . GLN A 1 193 ? 9.213 -8.406 -9.452 1.00 94.50 193 GLN A C 1
ATOM 1481 O O . GLN A 1 193 ? 9.899 -8.082 -10.425 1.00 94.50 193 GLN A O 1
ATOM 1486 N N . LYS A 1 194 ? 8.802 -9.665 -9.261 1.00 95.06 194 LYS A N 1
ATOM 1487 C CA . LYS A 1 194 ? 9.061 -10.740 -10.222 1.00 95.06 194 LYS A CA 1
ATOM 1488 C C . LYS A 1 194 ? 8.434 -10.425 -11.581 1.00 95.06 194 LYS A C 1
ATOM 1490 O O . LYS A 1 194 ? 9.141 -10.451 -12.586 1.00 95.06 194 LYS A O 1
ATOM 1495 N N . LYS A 1 195 ? 7.154 -10.037 -11.612 1.00 95.94 195 LYS A N 1
ATOM 1496 C CA . LYS A 1 195 ? 6.452 -9.644 -12.850 1.00 95.94 195 LYS A CA 1
ATOM 1497 C C . LYS A 1 195 ? 7.111 -8.445 -13.526 1.00 95.94 195 LYS A C 1
ATOM 1499 O O . LYS A 1 195 ? 7.361 -8.485 -14.726 1.00 95.94 195 LYS A O 1
ATOM 1504 N N . MET A 1 196 ? 7.449 -7.411 -12.759 1.00 94.31 196 MET A N 1
ATOM 1505 C CA . MET A 1 196 ? 8.148 -6.227 -13.268 1.00 94.31 196 MET A CA 1
ATOM 1506 C C . MET A 1 196 ? 9.484 -6.597 -13.918 1.00 94.31 196 MET A C 1
ATOM 1508 O O . MET A 1 196 ? 9.779 -6.141 -15.020 1.00 94.31 196 MET A O 1
ATOM 1512 N N . ARG A 1 197 ? 10.270 -7.473 -13.279 1.00 94.00 197 ARG A N 1
ATOM 1513 C CA . ARG A 1 197 ? 11.539 -7.977 -13.823 1.00 94.00 197 ARG A CA 1
ATOM 1514 C C . ARG A 1 197 ? 11.337 -8.780 -15.107 1.00 94.00 197 ARG A C 1
ATOM 1516 O O . ARG A 1 197 ? 12.073 -8.573 -16.066 1.00 94.00 197 ARG A O 1
ATOM 1523 N N . GLU A 1 198 ? 10.369 -9.692 -15.131 1.00 96.50 198 GLU A N 1
ATOM 1524 C CA . GLU A 1 198 ? 10.069 -10.516 -16.307 1.00 96.50 198 GLU A CA 1
ATOM 1525 C C . GLU A 1 198 ? 9.668 -9.661 -17.515 1.00 96.50 198 GLU A C 1
ATOM 1527 O O . GLU A 1 198 ? 10.160 -9.885 -18.623 1.00 96.50 198 GLU A O 1
ATOM 1532 N N . VAL A 1 199 ? 8.811 -8.657 -17.304 1.00 95.94 199 VAL A N 1
ATOM 1533 C CA . VAL A 1 199 ? 8.419 -7.723 -18.366 1.00 95.94 199 VAL A CA 1
ATOM 1534 C C . VAL A 1 199 ? 9.609 -6.866 -18.789 1.00 95.94 199 VAL A C 1
ATOM 1536 O O . VAL A 1 199 ? 9.861 -6.740 -19.982 1.00 95.94 199 VAL A O 1
ATOM 1539 N N . PHE A 1 200 ? 10.397 -6.354 -17.842 1.00 94.81 200 PHE A N 1
ATOM 1540 C CA . PHE A 1 200 ? 11.575 -5.546 -18.154 1.00 94.81 200 PHE A CA 1
ATOM 1541 C C . PHE A 1 200 ? 12.599 -6.298 -19.005 1.00 94.81 200 PHE A C 1
ATOM 1543 O O . PHE A 1 200 ? 13.032 -5.773 -20.024 1.00 94.81 200 PHE A O 1
ATOM 1550 N N . LEU A 1 201 ? 12.946 -7.540 -18.651 1.00 95.62 201 LEU A N 1
ATOM 1551 C CA . LEU A 1 201 ? 13.888 -8.347 -19.436 1.00 95.62 201 LEU A CA 1
ATOM 1552 C C . LEU A 1 201 ? 13.380 -8.598 -20.859 1.00 95.62 201 LEU A C 1
ATOM 1554 O O . LEU A 1 201 ? 14.157 -8.551 -21.813 1.00 95.62 201 LEU A O 1
ATOM 1558 N N . ARG A 1 202 ? 12.071 -8.818 -21.010 1.00 96.44 202 ARG A N 1
ATOM 1559 C CA . ARG A 1 202 ? 11.439 -8.992 -22.320 1.00 96.44 202 ARG A CA 1
ATOM 1560 C C . ARG A 1 202 ? 11.512 -7.719 -23.162 1.00 96.44 202 ARG A C 1
ATOM 1562 O O . ARG A 1 202 ? 11.825 -7.802 -24.347 1.00 96.44 202 ARG A O 1
ATOM 1569 N N . GLU A 1 203 ? 11.224 -6.557 -22.580 1.00 94.94 203 GLU A N 1
ATOM 1570 C CA . GLU A 1 203 ? 11.330 -5.285 -23.304 1.00 94.94 203 GLU A CA 1
ATOM 1571 C C . GLU A 1 203 ? 12.786 -4.917 -23.608 1.00 94.94 203 GLU A C 1
ATOM 1573 O O . GLU A 1 203 ? 13.078 -4.423 -24.696 1.00 94.94 203 GLU A O 1
ATOM 1578 N N . LEU A 1 204 ? 13.718 -5.230 -22.704 1.00 93.31 204 LEU A N 1
ATOM 1579 C CA . LEU A 1 204 ? 15.147 -5.009 -22.910 1.00 93.31 204 LEU A CA 1
ATOM 1580 C C . LEU A 1 204 ? 15.661 -5.806 -24.111 1.00 93.31 204 LEU A C 1
ATOM 1582 O O . LEU A 1 204 ? 16.345 -5.257 -24.971 1.00 93.31 204 LEU A O 1
ATOM 1586 N N . GLU A 1 205 ? 15.284 -7.081 -24.223 1.00 95.12 205 GLU A N 1
ATOM 1587 C CA . GLU A 1 205 ? 15.643 -7.905 -25.378 1.00 95.12 205 GLU A CA 1
ATOM 1588 C C . GLU A 1 205 ? 15.121 -7.303 -26.694 1.00 95.12 205 GLU A C 1
ATOM 1590 O O . GLU A 1 205 ? 15.850 -7.246 -27.689 1.00 95.12 205 GLU A O 1
ATOM 1595 N N . ARG A 1 206 ? 13.873 -6.813 -26.711 1.00 94.75 206 ARG A N 1
ATOM 1596 C CA . ARG A 1 206 ? 13.297 -6.150 -27.894 1.00 94.75 206 ARG A CA 1
ATOM 1597 C C . ARG A 1 206 ? 14.042 -4.866 -28.244 1.00 94.75 206 ARG A C 1
ATOM 1599 O O . ARG A 1 206 ? 14.325 -4.641 -29.419 1.00 94.75 206 ARG A O 1
ATOM 1606 N N . HIS A 1 207 ? 14.380 -4.059 -27.241 1.00 91.25 207 HIS A N 1
ATOM 1607 C CA . HIS A 1 207 ? 15.114 -2.804 -27.408 1.00 91.25 207 HIS A CA 1
ATOM 1608 C C . HIS A 1 207 ? 16.525 -3.022 -27.962 1.00 91.25 207 HIS A C 1
ATOM 1610 O O . HIS A 1 207 ? 16.979 -2.301 -28.847 1.00 91.25 207 HIS A O 1
ATOM 1616 N N . LEU A 1 208 ? 17.220 -4.063 -27.499 1.00 92.00 208 LEU A N 1
ATOM 1617 C CA . LEU A 1 208 ? 18.541 -4.417 -28.022 1.00 92.00 208 LEU A CA 1
ATOM 1618 C C . LEU A 1 208 ? 18.467 -4.902 -29.476 1.00 92.00 208 LEU A C 1
ATOM 1620 O O . LEU A 1 208 ? 19.286 -4.495 -30.302 1.00 92.00 208 LEU A O 1
ATOM 1624 N N . LYS A 1 209 ? 17.462 -5.721 -29.819 1.00 93.62 209 LYS A N 1
ATOM 1625 C CA . LYS A 1 209 ? 17.242 -6.179 -31.202 1.00 93.62 209 LYS A CA 1
ATOM 1626 C C . LYS A 1 209 ? 16.917 -5.020 -32.147 1.00 93.62 209 LYS A C 1
ATOM 1628 O O . LYS A 1 209 ? 17.456 -4.981 -33.252 1.00 93.62 209 LYS A O 1
ATOM 1633 N N . SER A 1 210 ? 16.079 -4.068 -31.727 1.00 91.88 210 SER A N 1
ATOM 1634 C CA . SER A 1 210 ? 15.733 -2.903 -32.552 1.00 91.88 210 SER A CA 1
ATOM 1635 C C . SER A 1 210 ? 16.935 -1.980 -32.772 1.00 91.88 210 SER A C 1
ATOM 1637 O O . SER A 1 210 ? 17.183 -1.576 -33.909 1.00 91.88 210 SER A O 1
ATOM 1639 N N . LYS A 1 211 ? 17.744 -1.722 -31.733 1.00 89.69 211 LYS A N 1
ATOM 1640 C CA . LYS A 1 211 ? 19.002 -0.969 -31.859 1.00 89.69 211 LYS A CA 1
ATOM 1641 C C . LYS A 1 211 ? 19.982 -1.650 -32.819 1.00 89.69 211 LYS A C 1
ATOM 1643 O O . LYS A 1 211 ? 20.545 -0.982 -33.682 1.00 89.69 211 LYS A O 1
ATOM 1648 N N . ALA A 1 212 ? 20.162 -2.968 -32.717 1.00 91.25 212 ALA A N 1
ATOM 1649 C CA . ALA A 1 212 ? 21.046 -3.711 -33.616 1.00 91.25 212 ALA A CA 1
ATOM 1650 C C . ALA A 1 212 ? 20.593 -3.620 -35.087 1.00 91.25 212 ALA A C 1
ATOM 1652 O O . ALA A 1 212 ? 21.411 -3.367 -35.972 1.00 91.25 212 ALA A O 1
ATOM 1653 N N . ALA A 1 213 ? 19.288 -3.757 -35.345 1.00 90.94 213 ALA A N 1
ATOM 1654 C CA . ALA A 1 213 ? 18.720 -3.635 -36.688 1.00 90.94 213 ALA A CA 1
ATOM 1655 C C . ALA A 1 213 ? 18.863 -2.214 -37.271 1.00 90.94 213 ALA A C 1
ATOM 1657 O O . ALA A 1 213 ? 19.209 -2.052 -38.445 1.00 90.94 213 ALA A O 1
ATOM 1658 N N . ALA A 1 214 ? 18.649 -1.178 -36.452 1.00 88.94 214 ALA A N 1
ATOM 1659 C CA . ALA A 1 214 ? 18.825 0.215 -36.863 1.00 88.94 214 ALA A CA 1
ATOM 1660 C C . ALA A 1 214 ? 20.288 0.525 -37.227 1.00 88.94 214 ALA A C 1
ATOM 1662 O O . ALA A 1 214 ? 20.554 1.127 -38.270 1.00 88.94 214 ALA A O 1
ATOM 1663 N N . SER A 1 215 ? 21.243 0.046 -36.423 1.00 86.62 215 SER A N 1
ATOM 1664 C CA . SER A 1 215 ? 22.678 0.204 -36.691 1.00 86.62 215 SER A CA 1
ATOM 1665 C C . SER A 1 215 ? 23.115 -0.496 -37.983 1.00 86.62 215 SER A C 1
ATOM 1667 O O . SER A 1 215 ? 23.867 0.084 -38.765 1.00 86.62 215 SER A O 1
ATOM 1669 N N . ALA A 1 216 ? 22.604 -1.702 -38.256 1.00 85.75 216 ALA A N 1
ATOM 1670 C CA . ALA A 1 216 ? 22.889 -2.421 -39.501 1.00 85.75 216 ALA A CA 1
ATOM 1671 C C . ALA A 1 216 ? 22.341 -1.690 -40.744 1.00 85.75 216 ALA A C 1
ATOM 1673 O O . ALA A 1 216 ? 23.005 -1.636 -41.778 1.00 85.75 216 ALA A O 1
ATOM 1674 N N . THR A 1 217 ? 21.160 -1.074 -40.631 1.00 83.25 217 THR A N 1
ATOM 1675 C CA . THR A 1 217 ? 20.532 -0.312 -41.727 1.00 83.25 217 THR A CA 1
ATOM 1676 C C . THR A 1 217 ? 21.295 0.983 -42.030 1.00 83.25 217 THR A C 1
ATOM 1678 O O . THR A 1 217 ? 21.520 1.316 -43.193 1.00 83.25 217 THR A O 1
ATOM 1681 N N . SER A 1 218 ? 21.760 1.687 -40.992 1.00 79.56 218 SER A N 1
ATOM 1682 C CA . SER A 1 218 ? 22.585 2.896 -41.133 1.00 79.56 218 SER A CA 1
ATOM 1683 C C . SER A 1 218 ? 23.926 2.611 -41.830 1.00 79.56 218 SER A C 1
ATOM 1685 O O . SER A 1 218 ? 24.337 3.352 -42.727 1.00 79.56 218 SER A O 1
ATOM 1687 N N . ALA A 1 219 ? 24.571 1.488 -41.489 1.00 75.62 219 ALA A N 1
ATOM 1688 C CA . ALA A 1 219 ? 25.821 1.059 -42.118 1.00 75.62 219 ALA A CA 1
ATOM 1689 C C . ALA A 1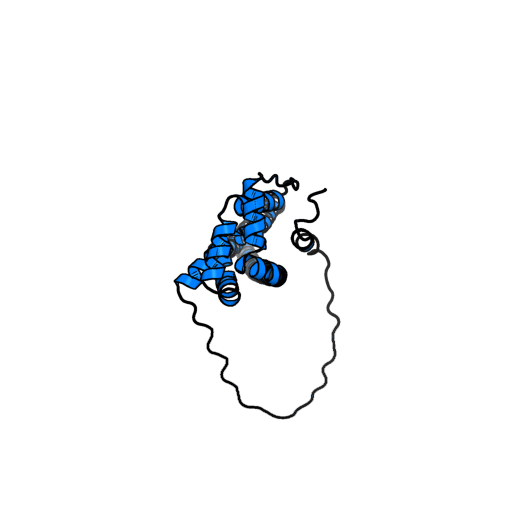 219 ? 25.648 0.678 -43.603 1.00 75.62 219 ALA A C 1
ATOM 1691 O O . ALA A 1 219 ? 26.526 0.952 -44.416 1.00 75.62 219 ALA A O 1
ATOM 1692 N N . ALA A 1 220 ? 24.508 0.089 -43.981 1.00 74.00 220 ALA A N 1
ATOM 1693 C CA . ALA A 1 220 ? 24.221 -0.263 -45.373 1.00 74.00 220 ALA A CA 1
ATOM 1694 C C . ALA A 1 220 ? 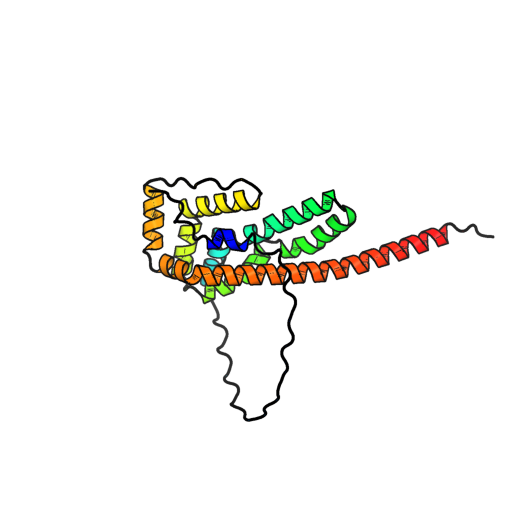23.916 0.966 -46.256 1.00 74.00 220 ALA A C 1
ATOM 1696 O O . ALA A 1 220 ? 24.294 0.990 -47.423 1.00 74.00 220 ALA A O 1
ATOM 1697 N N . SER A 1 221 ? 23.276 2.006 -45.704 1.00 71.19 221 SER A N 1
ATOM 1698 C CA . SER A 1 221 ? 22.933 3.239 -46.438 1.00 71.19 221 SER A CA 1
ATOM 1699 C C . SER A 1 221 ? 24.121 4.178 -46.688 1.00 71.19 221 SER A C 1
ATOM 1701 O O . SER A 1 221 ? 23.983 5.141 -47.441 1.00 71.19 221 SER A O 1
ATOM 1703 N N . SER A 1 222 ? 25.263 3.946 -46.039 1.00 71.25 222 SER A N 1
ATOM 1704 C CA . SER A 1 222 ? 26.470 4.777 -46.152 1.00 71.25 222 SER A CA 1
ATOM 1705 C C . SER A 1 222 ? 27.562 4.151 -47.034 1.00 71.25 222 SER A C 1
ATOM 1707 O O . SER A 1 222 ? 28.629 4.743 -47.201 1.00 71.25 222 SER A O 1
ATOM 1709 N N . ALA A 1 223 ? 27.297 2.994 -47.654 1.00 64.31 223 ALA A N 1
ATOM 1710 C CA . ALA A 1 223 ? 28.177 2.414 -48.664 1.00 64.31 223 ALA A CA 1
ATOM 1711 C C . ALA A 1 223 ? 28.049 3.188 -49.999 1.00 64.31 223 ALA A C 1
ATOM 1713 O O . ALA A 1 223 ? 26.934 3.321 -50.511 1.00 64.31 223 ALA A O 1
ATOM 1714 N N . PRO A 1 224 ? 29.146 3.718 -50.579 1.00 62.47 224 PRO A N 1
ATOM 1715 C CA . PRO A 1 224 ? 29.090 4.459 -51.836 1.00 62.47 224 PRO A CA 1
ATOM 1716 C C . PRO A 1 224 ? 28.670 3.538 -52.989 1.00 62.47 224 PRO A C 1
ATOM 1718 O O . PRO A 1 224 ? 29.201 2.436 -53.130 1.00 62.47 224 PRO A O 1
ATOM 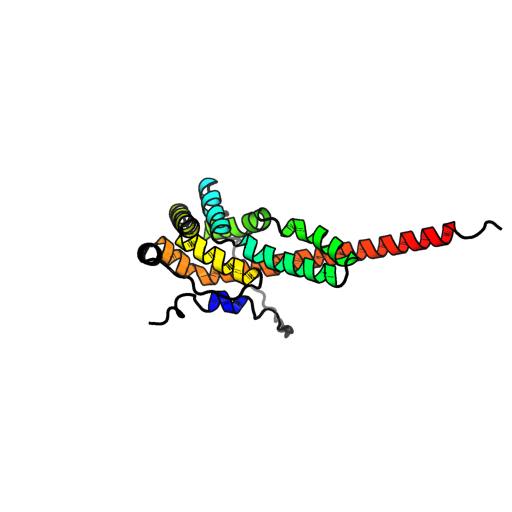1721 N N . ALA A 1 225 ? 27.724 4.002 -53.811 1.00 60.56 225 ALA A N 1
ATOM 1722 C CA . ALA A 1 225 ? 27.358 3.342 -55.060 1.00 60.56 225 ALA A CA 1
ATOM 1723 C C . ALA A 1 225 ? 28.593 3.294 -55.974 1.00 60.56 225 ALA A C 1
ATOM 1725 O O . ALA A 1 225 ? 29.152 4.344 -56.300 1.00 60.56 225 ALA A O 1
ATOM 1726 N N . GLN A 1 226 ? 29.039 2.080 -56.303 1.00 61.25 226 GLN A N 1
ATOM 1727 C CA . GLN A 1 226 ? 30.098 1.839 -57.286 1.00 61.25 226 GLN A CA 1
ATOM 1728 C C . GLN A 1 226 ? 29.570 2.002 -58.708 1.00 61.25 226 GLN A C 1
ATOM 1730 O O . GLN A 1 226 ? 28.405 1.608 -58.947 1.00 61.25 226 GLN A O 1
#

pLDDT: mean 82.41, std 22.67, range [30.81, 98.62]